Protein 2FLU (pdb70)

Foldseek 3Di:
DKWKWWAWFDDQWIFFWIKTADLVVGDIDTFDTHPAGFFQWAWEDFPQKIKTAWGWTGHPVHIFTFQWIWIAHPVVSDIDTFDGDPAGFGQWEWEDAPRKIKIAWHDGVLRTFQWIWIAHPVVSDIDTFAGEPARFGLWEWEAAPRKIKTAWHQRSDATFQWMWIADVVVSDIDTADGHPARFRQWHWYDFPRKIKTAWHQRPDWIFQWMWIAHPVVSDIGTFDGDPDGFGQWYWEDDPRKIWIAWHDTPPDTFQWIWIAHPVVSDIDGSHGHPDGGGRIYIYMD/DPPDFWDADPPPRDTD

Secondary structure (DSSP, 8-state):
---PPP-B-TTT--B-/---EEEE--EESEEB--EEEEETTTTEEEE-PPPSS-BBS-EEEEETTEEEEE--EEEETTEEEE---EEEEETTTTEEEE-PPPSS--BT-EEEEETTEEEEE--EETTEE---EEEEETTTTEEEE-PPPSS--BS-EEEEETTEEEEE--B-SS-B---EEEEETTTTEEEE-PPPSS--BS-EEEEETTEEEEE--B-SSSB---EEEEETTTTEEEE-PPPSS--BS-EEEEETTEEEEE--B-SS-B--EEEEEETTTTEEEEEEE-SS--BS-EEEE-

Radius of gyration: 17.29 Å; Cα contacts (8 Å, |Δi|>4): 1022; chains: 2; bounding box: 55×44×43 Å

B-factor: mean 18.53, std 6.17, range [11.1, 54.32]

Solvent-accessible surface area: 12702 Å² total; per-residue (Å²): 98,126,41,1,10,1,5,0,0,11,80,198,80,5,18,26,67,0,6,2,8,31,32,92,91,38,71,57,104,137,31,29,67,8,122,87,40,4,0,9,9,14,15,13,34,24,78,38,53,4,10,2,0,0,0,21,38,9,29,121,149,42,52,96,20,17,30,35,2,21,14,2,46,46,178,72,68,112,17,57,98,30,25,85,9,66,44,26,0,8,22,11,5,17,7,45,6,89,31,54,0,9,0,0,0,0,6,85,55,110,91,30,13,46,27,0,0,54,5,44,41,116,53,66,84,33,77,96,21,22,69,4,107,26,113,0,13,9,9,5,13,6,32,4,105,143,50,0,8,0,3,0,0,30,39,34,110,84,70,20,53,22,0,0,22,4,107,37,90,132,75,56,10,144,94,32,62,46,6,90,25,69,2,0,5,15,2,11,14,51,6,117,105,22,1,4,0,0,0,0,22,45,36,74,86,14,22,58,26,0,0,81,8,46,43,159,87,113,65,14,73,99,20,21,78,5,72,80,91,0,0,11,15,4,22,14,39,6,138,29,110,1,12,0,1,0,0,17,20,34,152,73,46,14,51,6,1,0,9,1,28,27,126,84,65,73,31,62,70,64,23,143,6,93,40,15,0,0,10,8,2,12,6,11,38,135,189,203,89,151,97,136,77,46,33,3,8,2,5,97,112

Sequence (301 aa):
GRRLIYTAGGYFRRQSLSYLEAYNPSSDGTWLRLADLQVPRSGLAGCVVGGLLYAVGGRNNSPDGNTDSSALDCYNPMTNQWSPCAPMSVVPRNRIGVGVIDGHIYAVGGSHGCCIHHNSVERYEPERDEWHLVAPMLTRRIIGVGVAVLNRRLLYAVGGFDGTNRLNSAECCYYPERNEWRMMITAMNTIRSGAGVCVVLHNCIYAAGGYDGQDDQLNSVERYDVVETETWTFVAPMKHRRRSALGITVHQQGRIYVLGGYDGHTFLDSSVECYDPDTDTWSEVTRMMTSGRSGVGVVAVTAFFAQLQQLDEETGEFL

Structure (mmCIF, N/CA/C/O backbone):
data_2FLU
#
_entry.id   2FLU
#
_cell.length_a   76.757
_cell.length_b   92.069
_cell.length_c   46.314
_cell.angle_alpha   90.00
_cell.angle_beta   90.00
_cell.angle_gamma   90.00
#
_symmetry.space_group_name_H-M   'P 21 21 2'
#
loop_
_entity.id
_entity.type
_entity.pdbx_description
1 polymer 'Kelch-like ECH-associated protein 1'
2 polymer Nrf2
3 water water
#
loop_
_atom_site.group_PDB
_atom_site.id
_atom_site.type_symbol
_atom_site.label_atom_id
_atom_site.label_alt_id
_atom_site.label_comp_id
_atom_site.label_asym_id
_atom_site.label_entity_id
_atom_site.label_seq_id
_atom_site.pdbx_PDB_ins_code
_atom_site.Cartn_x
_atom_site.Cartn_y
_atom_site.Cartn_z
_atom_site.occupancy
_atom_site.B_iso_or_equiv
_atom_site.auth_seq_id
_atom_site.auth_comp_id
_atom_site.auth_asym_id
_atom_site.auth_atom_id
_atom_site.pdbx_PDB_model_num
ATOM 1 N N . GLY A 1 24 ? 34.879 9.859 20.779 1.00 24.76 325 GLY X N 1
ATOM 2 C CA . GLY A 1 24 ? 34.589 11.247 20.302 1.00 23.21 325 GLY X CA 1
ATOM 3 C C . GLY A 1 24 ? 33.110 11.473 20.040 1.00 22.66 325 GLY X C 1
ATOM 4 O O . GLY A 1 24 ? 32.246 10.903 20.728 1.00 23.30 325 GLY X O 1
ATOM 5 N N A ARG A 1 25 ? 32.814 12.310 19.048 0.50 21.79 326 ARG X N 1
ATOM 6 N N B ARG A 1 25 ? 32.817 12.302 19.042 0.50 21.76 326 ARG X N 1
ATOM 7 C CA A ARG A 1 25 ? 31.427 12.623 18.694 0.50 20.66 326 ARG X CA 1
ATOM 8 C CA B ARG A 1 25 ? 31.434 12.622 18.678 0.50 20.62 326 ARG X CA 1
ATOM 9 C C A ARG A 1 25 ? 30.724 11.424 18.060 0.50 19.76 326 ARG X C 1
ATOM 10 C C B ARG A 1 25 ? 30.724 11.423 18.053 0.50 19.74 326 ARG X C 1
ATOM 11 O O A ARG A 1 25 ? 31.356 10.592 17.405 0.50 19.37 326 ARG X O 1
ATOM 12 O O B ARG A 1 25 ? 31.351 10.587 17.398 0.50 19.35 326 ARG X O 1
ATOM 27 N N . LEU A 1 26 ? 29.414 11.344 18.280 1.00 18.58 327 LEU X N 1
ATOM 28 C CA . LEU A 1 26 ? 28.604 10.237 17.790 1.00 17.27 327 LEU X CA 1
ATOM 29 C C . LEU A 1 26 ? 27.592 10.760 16.783 1.00 16.81 327 LEU X C 1
ATOM 30 O O . LEU A 1 26 ? 27.237 11.947 16.808 1.00 16.59 327 LEU X O 1
ATOM 35 N N . ILE A 1 27 ? 27.148 9.868 15.900 1.00 15.88 328 ILE X N 1
ATOM 36 C CA . ILE A 1 27 ? 26.047 10.141 14.984 1.00 16.19 328 ILE X CA 1
ATOM 37 C C . ILE A 1 27 ? 24.772 9.615 15.629 1.00 15.96 328 ILE X C 1
ATOM 38 O O . ILE A 1 27 ? 24.632 8.415 15.850 1.00 15.89 328 ILE X O 1
ATOM 43 N N . TYR A 1 28 ? 23.852 10.530 15.926 1.00 15.72 329 TYR X N 1
ATOM 44 C CA . TYR A 1 28 ? 22.559 10.188 16.508 1.00 16.07 329 TYR X CA 1
ATOM 45 C C . TYR A 1 28 ? 21.501 10.136 15.439 1.00 15.81 329 TYR X C 1
ATOM 46 O O . TYR A 1 28 ? 21.398 11.062 14.630 1.00 16.93 329 TYR X O 1
ATOM 55 N N . THR A 1 29 ? 20.704 9.074 15.455 1.00 15.48 330 THR X N 1
ATOM 56 C CA . THR A 1 29 ? 19.528 9.011 14.592 1.00 15.53 330 THR X CA 1
ATOM 57 C C . THR A 1 29 ? 18.264 8.787 15.418 1.00 15.04 330 THR X C 1
ATOM 58 O O . THR A 1 29 ? 18.225 7.907 16.288 1.00 15.34 330 THR X O 1
ATOM 62 N N . ALA A 1 30 ? 17.251 9.608 15.143 1.00 14.33 331 ALA X N 1
ATOM 63 C CA . ALA A 1 30 ? 16.026 9.644 15.923 1.00 14.18 331 ALA X CA 1
ATOM 64 C C . ALA A 1 30 ? 14.831 9.402 15.010 1.00 14.37 331 ALA X C 1
ATOM 65 O O . ALA A 1 30 ? 14.764 9.970 13.934 1.00 14.42 331 ALA X O 1
ATOM 67 N N . GLY A 1 31 ? 13.914 8.541 15.437 1.00 13.82 332 GLY X N 1
ATOM 68 C CA . GLY A 1 31 ? 12.658 8.350 14.716 1.00 13.20 332 GLY X CA 1
ATOM 69 C C . GLY A 1 31 ? 12.828 7.632 13.393 1.00 13.46 332 GLY X C 1
ATOM 70 O O . GLY A 1 31 ? 13.757 6.844 13.212 1.00 14.59 332 GLY X O 1
ATOM 71 N N . GLY A 1 32 ? 11.909 7.916 12.476 1.00 12.83 333 GLY X N 1
ATOM 72 C CA . GLY A 1 32 ? 11.901 7.273 11.167 1.00 12.25 333 GLY X CA 1
ATOM 73 C C . GLY A 1 32 ? 10.634 6.455 11.026 1.00 12.84 333 GLY X C 1
ATOM 74 O O . GLY A 1 32 ? 9.755 6.489 11.910 1.00 13.54 333 GLY X O 1
ATOM 75 N N . TYR A 1 33 ? 10.528 5.735 9.913 1.00 12.38 334 TYR X N 1
ATOM 76 C CA . TYR A 1 33 ? 9.338 4.986 9.607 1.00 13.24 334 TYR X CA 1
ATOM 77 C C . TYR A 1 33 ? 9.659 3.626 9.037 1.00 13.28 334 TYR X C 1
ATOM 78 O O . TYR A 1 33 ? 10.480 3.508 8.150 1.00 12.44 334 TYR X O 1
ATOM 87 N N . PHE A 1 34 ? 8.967 2.620 9.563 1.00 14.24 335 PHE X N 1
ATOM 88 C CA . PHE A 1 34 ? 8.891 1.295 8.970 1.00 14.84 335 PHE X CA 1
ATOM 89 C C . PHE A 1 34 ? 7.587 0.716 9.547 1.00 15.41 335 PHE X C 1
ATOM 90 O O . PHE A 1 34 ? 7.490 0.455 10.750 1.00 16.36 335 PHE X O 1
ATOM 98 N N . ARG A 1 35 ? 6.594 0.606 8.672 1.00 16.34 336 ARG X N 1
ATOM 99 C CA A ARG A 1 35 ? 5.226 0.187 8.991 0.50 16.70 336 ARG X CA 1
ATOM 100 C CA B ARG A 1 35 ? 5.237 0.157 9.034 0.50 16.37 336 ARG X CA 1
ATOM 101 C C . ARG A 1 35 ? 4.459 1.212 9.832 1.00 16.23 336 ARG X C 1
ATOM 102 O O . ARG A 1 35 ? 3.240 1.289 9.731 1.00 17.28 336 ARG X O 1
ATOM 117 N N . GLN A 1 36 ? 5.173 2.008 10.631 1.00 15.52 337 GLN X N 1
ATOM 118 C CA . GLN A 1 36 ? 4.579 3.106 11.411 1.00 14.90 337 GLN X CA 1
ATOM 119 C C . GLN A 1 36 ? 5.736 4.027 11.832 1.00 13.63 337 GLN X C 1
ATOM 120 O O . GLN A 1 36 ? 6.894 3.615 11.742 1.00 13.40 337 GLN X O 1
ATOM 126 N N . SER A 1 37 ? 5.435 5.247 12.294 1.00 12.63 338 SER X N 1
ATOM 127 C CA . SER A 1 37 ? 6.484 6.138 12.794 1.00 13.20 338 SER X CA 1
ATOM 128 C C . SER A 1 37 ? 7.107 5.520 14.045 1.00 13.32 338 SER X C 1
ATOM 129 O O . SER A 1 37 ? 6.402 4.894 14.854 1.00 13.31 338 SER X O 1
ATOM 132 N N . LEU A 1 38 ? 8.413 5.730 14.196 1.00 13.83 339 LEU X N 1
ATOM 133 C CA . LEU A 1 38 ? 9.222 5.011 15.179 1.00 14.46 339 LEU X CA 1
ATOM 134 C C . LEU A 1 38 ? 9.651 5.944 16.295 1.00 15.39 339 LEU X C 1
ATOM 135 O O . LEU A 1 38 ? 9.654 7.169 16.134 1.00 15.16 339 LEU X O 1
ATOM 140 N N . SER A 1 39 ? 10.055 5.350 17.413 1.00 16.00 340 SER X N 1
ATOM 141 C CA . SER A 1 39 ? 10.467 6.112 18.591 1.00 17.20 340 SER X CA 1
ATOM 142 C C . SER A 1 39 ? 11.953 5.971 18.892 1.00 17.22 340 SER X C 1
ATOM 143 O O . SER A 1 39 ? 12.443 6.546 19.872 1.00 18.26 340 SER X O 1
ATOM 146 N N . TYR A 1 40 ? 12.674 5.219 18.060 1.00 17.13 341 TYR X N 1
ATOM 147 C CA . TYR A 1 40 ? 14.081 4.894 18.344 1.00 17.50 341 TYR X CA 1
ATOM 148 C C . TYR A 1 40 ? 14.971 6.118 18.412 1.00 17.11 341 TYR X C 1
ATOM 149 O O . TYR A 1 40 ? 14.817 7.048 17.617 1.00 17.21 341 TYR X O 1
ATOM 158 N N . LEU A 1 41 ? 15.909 6.097 19.356 1.00 16.12 342 LEU X N 1
ATOM 159 C CA . LEU A 1 41 ? 17.068 6.974 19.319 1.00 15.78 342 LEU X CA 1
ATOM 160 C C . LEU A 1 41 ? 18.289 6.071 19.459 1.00 15.75 342 LEU X C 1
ATOM 161 O O . LEU A 1 41 ? 18.409 5.323 20.428 1.00 15.23 342 LEU X O 1
ATOM 166 N N . GLU A 1 42 ? 19.152 6.100 18.453 1.00 15.32 343 GLU X N 1
ATOM 167 C CA . GLU A 1 42 ? 20.348 5.252 18.426 1.00 16.67 343 GLU X CA 1
ATOM 168 C C . GLU A 1 42 ? 21.559 6.073 18.041 1.00 16.28 343 GLU X C 1
ATOM 169 O O . GLU A 1 42 ? 21.453 7.039 17.270 1.00 16.65 343 GLU X O 1
ATOM 175 N N . ALA A 1 43 ? 22.715 5.707 18.589 1.00 15.56 344 ALA X N 1
ATOM 176 C CA . ALA A 1 43 ? 23.940 6.454 18.307 1.00 15.67 344 ALA X CA 1
ATOM 177 C C . ALA A 1 43 ? 24.990 5.525 17.722 1.00 15.83 344 ALA X C 1
ATOM 178 O O . ALA A 1 43 ? 25.221 4.432 18.253 1.00 15.97 344 ALA X O 1
ATOM 180 N N . TYR A 1 44 ? 25.618 5.970 16.639 1.00 15.89 345 TYR X N 1
ATOM 181 C CA . TYR A 1 44 ? 26.678 5.218 15.981 1.00 16.40 345 TYR X CA 1
ATOM 182 C C . TYR A 1 44 ? 28.030 5.856 16.259 1.00 17.04 345 TYR X C 1
ATOM 183 O O . TYR A 1 44 ? 28.172 7.072 16.176 1.00 16.27 345 TYR X O 1
ATOM 192 N N . ASN A 1 45 ? 29.018 5.025 16.600 1.00 17.84 346 ASN X N 1
ATOM 193 C CA . ASN A 1 45 ? 30.383 5.501 16.780 1.00 19.34 346 ASN X CA 1
ATOM 194 C C . ASN A 1 45 ? 31.263 5.095 15.597 1.00 20.15 346 ASN X C 1
ATOM 195 O O . ASN A 1 45 ? 31.651 3.933 15.489 1.00 20.02 346 ASN X O 1
ATOM 200 N N . PRO A 1 46 ? 31.559 6.041 14.688 1.00 21.01 347 PRO X N 1
ATOM 201 C CA . PRO A 1 46 ? 32.351 5.687 13.503 1.00 22.34 347 PRO X CA 1
ATOM 202 C C . PRO A 1 46 ? 33.759 5.149 13.806 1.00 23.91 347 PRO X C 1
ATOM 203 O O . PRO A 1 46 ? 34.311 4.399 12.986 1.00 24.48 347 PRO X O 1
ATOM 207 N N . SER A 1 47 ? 34.317 5.526 14.961 1.00 24.52 348 SER X N 1
ATOM 208 C CA A SER A 1 47 ? 35.667 5.102 15.352 0.50 25.30 348 SER X CA 1
ATOM 209 C CA B SER A 1 47 ? 35.669 5.100 15.343 0.50 25.15 348 SER X CA 1
ATOM 210 C C . SER A 1 47 ? 35.761 3.598 15.600 1.00 25.46 348 SER X C 1
ATOM 211 O O . SER A 1 47 ? 36.760 2.967 15.243 1.00 26.36 348 SER X O 1
ATOM 216 N N . ASP A 1 48 ? 34.728 3.025 16.215 1.00 25.39 349 ASP X N 1
ATOM 217 C CA . ASP A 1 48 ? 34.738 1.591 16.532 1.00 25.50 349 ASP X CA 1
ATOM 218 C C . ASP A 1 48 ? 33.600 0.767 15.904 1.00 25.02 349 ASP X C 1
ATOM 219 O O . ASP A 1 48 ? 33.483 -0.440 16.142 1.00 24.87 349 ASP X O 1
ATOM 224 N N . GLY A 1 49 ? 32.756 1.426 15.114 1.00 24.38 350 GLY X N 1
ATOM 225 C CA . GLY A 1 49 ? 31.692 0.743 14.383 1.00 23.90 350 GLY X CA 1
ATOM 226 C C . GLY A 1 49 ? 30.523 0.238 15.213 1.00 23.52 350 GLY X C 1
ATOM 227 O O . GLY A 1 49 ? 29.746 -0.593 14.739 1.00 24.08 350 GLY X O 1
ATOM 228 N N . THR A 1 50 ? 30.375 0.747 16.436 1.00 22.72 351 THR X N 1
ATOM 229 C CA . THR A 1 50 ? 29.325 0.268 17.349 1.00 22.21 351 THR X CA 1
ATOM 230 C C . THR A 1 50 ? 28.076 1.150 17.388 1.00 21.33 351 THR X C 1
ATOM 231 O O . THR A 1 50 ? 28.157 2.370 17.217 1.00 20.65 351 THR X O 1
ATOM 235 N N . TRP A 1 51 ? 26.936 0.511 17.646 1.00 20.27 352 TRP X N 1
ATOM 236 C CA . TRP A 1 51 ? 25.654 1.184 17.870 1.00 19.91 352 TRP X CA 1
ATOM 237 C C . TRP A 1 51 ? 25.236 1.081 19.336 1.00 20.27 352 TRP X C 1
ATOM 238 O O . TRP A 1 51 ? 25.462 0.055 19.984 1.00 20.48 352 TRP X O 1
ATOM 249 N N . LEU A 1 52 ? 24.617 2.140 19.843 1.00 20.20 353 LEU X N 1
ATOM 250 C CA . LEU A 1 52 ? 24.088 2.166 21.197 1.00 20.73 353 LEU X CA 1
ATOM 251 C C . LEU A 1 52 ? 22.628 2.588 21.110 1.00 20.23 353 LEU X C 1
ATOM 252 O O . LEU A 1 52 ? 22.308 3.577 20.440 1.00 20.28 353 LEU X O 1
ATOM 257 N N . ARG A 1 53 ? 21.736 1.854 21.770 1.00 19.33 354 ARG X N 1
ATOM 258 C CA . ARG A 1 53 ? 20.353 2.299 21.858 1.00 19.41 354 ARG X CA 1
ATOM 259 C C . ARG A 1 53 ? 20.179 3.195 23.071 1.00 19.15 354 ARG X C 1
ATOM 260 O O . ARG A 1 53 ? 20.599 2.847 24.184 1.00 19.20 354 ARG X O 1
ATOM 268 N N . LEU A 1 54 ? 19.572 4.355 22.834 1.00 17.83 355 LEU X N 1
ATOM 269 C CA . LEU A 1 54 ? 19.363 5.366 23.867 1.00 17.43 355 LEU X CA 1
ATOM 270 C C . LEU A 1 54 ? 17.880 5.568 24.184 1.00 16.76 355 LEU X C 1
ATOM 271 O O . LEU A 1 54 ? 17.030 4.816 23.698 1.00 17.32 355 LEU X O 1
ATOM 276 N N . ALA A 1 55 ? 17.567 6.565 25.016 1.00 16.26 356 ALA X N 1
ATOM 277 C CA . ALA A 1 55 ? 16.181 6.828 25.409 1.00 15.97 356 ALA X CA 1
ATOM 278 C C . ALA A 1 55 ? 15.257 7.053 24.213 1.00 16.23 356 ALA X C 1
ATOM 279 O O . ALA A 1 55 ? 15.556 7.869 23.342 1.00 16.06 356 ALA X O 1
ATOM 281 N N . ASP A 1 56 ? 14.129 6.345 24.191 1.00 16.92 357 ASP X N 1
ATOM 282 C CA . ASP A 1 56 ? 13.095 6.571 23.165 1.00 17.43 357 ASP X CA 1
ATOM 283 C C . ASP A 1 56 ? 12.583 8.012 23.151 1.00 17.30 357 ASP X C 1
ATOM 284 O O . ASP A 1 56 ? 12.450 8.663 24.208 1.00 17.02 357 ASP X O 1
ATOM 289 N N . LEU A 1 57 ? 12.268 8.495 21.948 1.00 17.22 358 LEU X N 1
ATOM 290 C CA . LEU A 1 57 ? 11.429 9.673 21.803 1.00 17.84 358 LEU X CA 1
ATOM 291 C C . LEU A 1 57 ? 10.140 9.498 22.621 1.00 18.04 358 LEU X C 1
ATOM 292 O O . LEU A 1 57 ? 9.603 8.391 22.737 1.00 18.26 358 LEU X O 1
ATOM 297 N N . GLN A 1 58 ? 9.640 10.593 23.176 1.00 18.87 359 GLN X N 1
ATOM 298 C CA . GLN A 1 58 ? 8.397 10.524 23.955 1.00 19.93 359 GLN X CA 1
ATOM 299 C C . GLN A 1 58 ? 7.152 10.311 23.089 1.00 19.15 359 GLN X C 1
ATOM 300 O O . GLN A 1 58 ? 6.156 9.753 23.555 1.00 19.75 359 GLN X O 1
ATOM 306 N N . VAL A 1 59 ? 7.222 10.747 21.832 1.00 18.33 360 VAL X N 1
ATOM 307 C CA . VAL A 1 59 ? 6.155 10.523 20.851 1.00 17.31 360 VAL X CA 1
ATOM 308 C C . VAL A 1 59 ? 6.830 10.033 19.559 1.00 16.59 360 VAL X C 1
ATOM 309 O O . VAL A 1 59 ? 7.847 10.593 19.161 1.00 16.13 360 VAL X O 1
ATOM 313 N N . PRO A 1 60 ? 6.277 8.984 18.912 1.00 15.67 361 PRO X N 1
ATOM 314 C CA . PRO A 1 60 ? 6.927 8.502 17.671 1.00 15.00 361 PRO X CA 1
ATOM 315 C C . PRO A 1 60 ? 6.943 9.592 16.601 1.00 15.08 361 PRO X C 1
ATOM 316 O O . PRO A 1 60 ? 6.046 10.436 16.573 1.00 15.30 361 PRO X O 1
ATOM 320 N N . ARG A 1 61 ? 7.972 9.592 15.754 1.00 14.44 362 ARG X N 1
ATOM 321 C CA . ARG A 1 61 ? 8.147 10.662 14.777 1.00 15.54 362 ARG X CA 1
ATOM 322 C C . ARG A 1 61 ? 8.811 10.126 13.529 1.00 14.26 362 ARG X C 1
ATOM 323 O O . ARG A 1 61 ? 9.815 9.444 13.632 1.00 14.52 362 ARG X O 1
ATOM 331 N N . SER A 1 62 ? 8.278 10.476 12.368 1.00 13.69 363 SER X N 1
ATOM 332 C CA . SER A 1 62 ? 8.990 10.281 11.092 1.00 13.23 363 SER X CA 1
ATOM 333 C C . SER A 1 62 ? 8.884 11.575 10.316 1.00 12.88 363 SER X C 1
ATOM 334 O O . SER A 1 62 ? 8.004 12.379 10.581 1.00 13.31 363 SER X O 1
ATOM 337 N N . GLY A 1 63 ? 9.786 11.795 9.365 1.00 12.64 364 GLY X N 1
ATOM 338 C CA . GLY A 1 63 ? 9.739 13.036 8.595 1.00 12.87 364 GLY X CA 1
ATOM 339 C C . GLY A 1 63 ? 10.181 14.248 9.384 1.00 12.99 364 GLY X C 1
ATOM 340 O O . GLY A 1 63 ? 9.888 15.395 9.010 1.00 13.18 364 GLY X O 1
ATOM 341 N N . LEU A 1 64 ? 10.861 13.986 10.499 1.00 12.73 365 LEU X N 1
ATOM 342 C CA . LEU A 1 64 ? 11.439 15.036 11.346 1.00 13.08 365 LEU X CA 1
ATOM 343 C C . LEU A 1 64 ? 12.830 15.417 10.852 1.00 13.60 365 LEU X C 1
ATOM 344 O O . LEU A 1 64 ? 13.369 14.825 9.917 1.00 13.78 365 LEU X O 1
ATOM 349 N N . ALA A 1 65 ? 13.391 16.441 11.479 1.00 13.76 366 ALA X N 1
ATOM 350 C CA . ALA A 1 65 ? 14.794 16.757 11.263 1.00 14.07 366 ALA X CA 1
ATOM 351 C C . ALA A 1 65 ? 15.499 16.839 12.599 1.00 14.36 366 ALA X C 1
ATOM 352 O O . ALA A 1 65 ? 14.888 17.186 13.621 1.00 14.78 366 ALA X O 1
ATOM 354 N N . GLY A 1 66 ? 16.789 16.505 12.578 1.00 14.26 367 GLY X N 1
ATOM 355 C CA . GLY A 1 66 ? 17.645 16.663 13.756 1.00 14.28 367 GLY X CA 1
ATOM 356 C C . GLY A 1 66 ? 18.674 17.762 13.551 1.00 14.75 367 GLY X C 1
ATOM 357 O O . GLY A 1 66 ? 19.083 18.043 12.424 1.00 15.50 367 GLY X O 1
ATOM 358 N N . CYS A 1 67 ? 19.086 18.383 14.652 1.00 15.09 368 CYS X N 1
ATOM 359 C CA . CYS A 1 67 ? 20.199 19.322 14.638 1.00 15.34 368 CYS X CA 1
ATOM 360 C C . CYS A 1 67 ? 20.767 19.410 16.047 1.00 15.42 368 CYS X C 1
ATOM 361 O O . CYS A 1 67 ? 20.208 18.835 16.991 1.00 15.26 368 CYS X O 1
ATOM 364 N N . VAL A 1 68 ? 21.885 20.110 16.164 1.00 16.02 369 VAL X N 1
ATOM 365 C CA . VAL A 1 68 ? 22.562 20.262 17.447 1.00 16.22 369 VAL X CA 1
ATOM 366 C C . VAL A 1 68 ? 22.853 21.729 17.686 1.00 16.44 369 VAL X C 1
ATOM 367 O O . VAL A 1 68 ? 23.254 22.449 16.777 1.00 16.64 369 VAL X O 1
ATOM 371 N N . VAL A 1 69 ? 22.615 22.168 18.917 1.00 16.12 370 VAL X N 1
ATOM 372 C CA . VAL A 1 69 ? 23.027 23.510 19.362 1.00 16.87 370 VAL X CA 1
ATOM 373 C C . VAL A 1 69 ? 23.574 23.344 20.769 1.00 17.05 370 VAL X C 1
ATOM 374 O O . VAL A 1 69 ? 22.905 22.755 21.614 1.00 16.34 370 VAL X O 1
ATOM 378 N N . GLY A 1 70 ? 24.785 23.847 21.013 1.00 17.82 371 GLY X N 1
ATOM 379 C CA . GLY A 1 70 ? 25.393 23.797 22.353 1.00 18.39 371 GLY X CA 1
ATOM 380 C C . GLY A 1 70 ? 25.436 22.409 22.965 1.00 18.69 371 GLY X C 1
ATOM 381 O O . GLY A 1 70 ? 25.175 22.239 24.166 1.00 19.31 371 GLY X O 1
ATOM 382 N N . GLY A 1 71 ? 25.760 21.412 22.144 1.00 18.20 372 GLY X N 1
ATOM 383 C CA . GLY A 1 71 ? 25.905 20.039 22.632 1.00 17.74 372 GLY X CA 1
ATOM 384 C C . GLY A 1 71 ? 24.599 19.294 22.888 1.00 17.64 372 GLY X C 1
ATOM 385 O O . GLY A 1 71 ? 24.618 18.147 23.364 1.00 18.39 372 GLY X O 1
ATOM 386 N N . LEU A 1 72 ? 23.469 19.930 22.577 1.00 16.45 373 LEU X N 1
ATOM 387 C CA . LEU A 1 72 ? 22.158 19.300 22.759 1.00 16.27 373 LEU X CA 1
ATOM 388 C C . LEU A 1 72 ? 21.544 18.945 21.405 1.00 15.61 373 LEU X C 1
ATOM 389 O O . LEU A 1 72 ? 21.639 19.725 20.460 1.00 15.84 373 LEU X O 1
ATOM 394 N N . LEU A 1 73 ? 20.918 17.776 21.333 1.00 15.07 374 LEU X N 1
ATOM 395 C CA . LEU A 1 73 ? 20.283 17.298 20.101 1.00 15.21 374 LEU X CA 1
ATOM 396 C C . LEU A 1 73 ? 18.833 17.721 20.103 1.00 15.53 374 LEU X C 1
ATOM 397 O O . LEU A 1 73 ? 18.146 17.548 21.113 1.00 16.79 374 LEU X O 1
ATOM 402 N N . TYR A 1 74 ? 18.372 18.303 18.992 1.00 14.50 375 TYR X N 1
ATOM 403 C CA . TYR A 1 74 ? 16.971 18.673 18.864 1.00 14.57 375 TYR X CA 1
ATOM 404 C C . TYR A 1 74 ? 16.289 17.839 17.790 1.00 14.47 375 TYR X C 1
ATOM 405 O O . TYR A 1 74 ? 16.856 17.621 16.712 1.00 15.01 375 TYR X O 1
ATOM 414 N N . ALA A 1 75 ? 15.081 17.391 18.102 1.00 13.62 376 ALA X N 1
ATOM 415 C CA . ALA A 1 75 ? 14.203 16.715 17.148 1.00 13.80 376 ALA X CA 1
ATOM 416 C C . ALA A 1 75 ? 13.056 17.672 16.830 1.00 13.68 376 ALA X C 1
ATOM 417 O O . ALA A 1 75 ? 12.339 18.119 17.729 1.00 13.97 376 ALA X O 1
ATOM 419 N N . VAL A 1 76 ? 12.882 17.982 15.539 1.00 13.47 377 VAL X N 1
ATOM 420 C CA . VAL A 1 76 ? 11.988 19.058 15.117 1.00 13.92 377 VAL X CA 1
ATOM 421 C C . VAL A 1 76 ? 10.944 18.566 14.102 1.00 13.79 377 VAL X C 1
ATOM 422 O O . VAL A 1 76 ? 11.299 17.962 13.090 1.00 13.47 377 VAL X O 1
ATOM 426 N N . GLY A 1 77 ? 9.662 18.815 14.385 1.00 13.30 378 GLY X N 1
ATOM 427 C CA . GLY A 1 77 ? 8.585 18.522 13.432 1.00 12.96 378 GLY X CA 1
ATOM 428 C C . GLY A 1 77 ? 8.421 17.030 13.172 1.00 13.34 378 GLY X C 1
ATOM 429 O O . GLY A 1 77 ? 8.678 16.203 14.064 1.00 13.40 378 GLY X O 1
ATOM 430 N N . GLY A 1 78 ? 7.993 16.698 11.957 1.00 13.16 379 GLY X N 1
ATOM 431 C CA . GLY A 1 78 ? 7.697 15.325 11.575 1.00 13.19 379 GLY X CA 1
ATOM 432 C C . GLY A 1 78 ? 6.227 15.024 11.756 1.00 13.59 379 GLY X C 1
ATOM 433 O O . GLY A 1 78 ? 5.372 15.921 11.732 1.00 14.01 379 GLY X O 1
ATOM 434 N N . ARG A 1 79 ? 5.918 13.743 11.917 1.00 13.45 380 ARG X N 1
ATOM 435 C CA . ARG A 1 79 ? 4.543 13.317 12.122 1.00 14.14 380 ARG X CA 1
ATOM 436 C C . ARG A 1 79 ? 4.547 11.962 12.781 1.00 14.50 380 ARG X C 1
ATOM 437 O O . ARG A 1 79 ? 5.539 11.227 12.720 1.00 15.12 380 ARG X O 1
ATOM 445 N N . ASN A 1 80 ? 3.436 11.654 13.436 1.00 14.25 381 ASN X N 1
ATOM 446 C CA . ASN A 1 80 ? 3.232 10.334 14.000 1.00 14.68 381 ASN X CA 1
ATOM 447 C C . ASN A 1 80 ? 2.167 9.633 13.184 1.00 14.89 381 ASN X C 1
ATOM 448 O O . ASN A 1 80 ? 0.958 9.818 13.411 1.00 15.71 381 ASN X O 1
ATOM 453 N N . ASN A 1 81 ? 2.646 8.837 12.225 1.00 15.06 382 ASN X N 1
ATOM 454 C CA . ASN A 1 81 ? 1.808 8.087 11.311 1.00 15.64 382 ASN X CA 1
ATOM 455 C C . ASN A 1 81 ? 1.713 6.641 11.786 1.00 15.95 382 ASN X C 1
ATOM 456 O O . ASN A 1 81 ? 2.686 5.880 11.717 1.00 16.02 382 ASN X O 1
ATOM 461 N N . SER A 1 82 ? 0.538 6.276 12.291 1.00 17.08 383 SER X N 1
ATOM 462 C CA . SER A 1 82 ? 0.335 4.935 12.829 1.00 19.07 383 SER X CA 1
ATOM 463 C C . SER A 1 82 ? -1.030 4.428 12.401 1.00 19.58 383 SER X C 1
ATOM 464 O O . SER A 1 82 ? -1.840 5.193 11.896 1.00 18.69 383 SER X O 1
ATOM 467 N N . PRO A 1 83 ? -1.296 3.135 12.618 1.00 20.96 384 PRO X N 1
ATOM 468 C CA . PRO A 1 83 ? -2.593 2.573 12.245 1.00 21.87 384 PRO X CA 1
ATOM 469 C C . PRO A 1 83 ? -3.769 3.214 12.977 1.00 22.56 384 PRO X C 1
ATOM 470 O O . PRO A 1 83 ? -4.912 3.061 12.538 1.00 23.24 384 PRO X O 1
ATOM 474 N N . ASP A 1 84 ? -3.492 3.923 14.072 1.00 22.87 385 ASP X N 1
ATOM 475 C CA . ASP A 1 84 ? -4.527 4.658 14.800 1.00 24.23 385 ASP X CA 1
ATOM 476 C C . ASP A 1 84 ? -4.809 6.040 14.218 1.00 23.72 385 ASP X C 1
ATOM 477 O O . ASP A 1 84 ? -5.700 6.758 14.689 1.00 24.32 385 ASP X O 1
ATOM 482 N N . GLY A 1 85 ? -4.057 6.397 13.182 1.00 23.02 386 GLY X N 1
ATOM 483 C CA . GLY A 1 85 ? -4.240 7.667 12.496 1.00 22.24 386 GLY X CA 1
ATOM 484 C C . GLY A 1 85 ? -2.946 8.445 12.419 1.00 21.60 386 GLY X C 1
ATOM 485 O O . GLY A 1 85 ? -1.934 8.068 13.013 1.00 21.17 386 GLY X O 1
ATOM 486 N N . ASN A 1 86 ? -2.985 9.541 11.680 1.00 20.84 387 ASN X N 1
ATOM 487 C CA . ASN A 1 86 ? -1.817 10.373 11.564 1.00 20.47 387 ASN X CA 1
ATOM 488 C C . ASN A 1 86 ? -2.011 11.726 12.227 1.00 20.09 387 ASN X C 1
ATOM 489 O O . ASN A 1 86 ? -3.099 12.310 12.183 1.00 20.16 387 ASN X O 1
ATOM 494 N N . THR A 1 87 ? -0.948 12.216 12.848 1.00 18.77 388 THR X N 1
ATOM 495 C CA . THR A 1 87 ? -0.939 13.554 13.433 1.00 18.92 388 THR X CA 1
ATOM 496 C C . THR A 1 87 ? 0.396 14.216 13.104 1.00 17.64 388 THR X C 1
ATOM 497 O O . THR A 1 87 ? 1.452 13.770 13.570 1.00 16.74 388 THR X O 1
ATOM 501 N N . ASP A 1 88 ? 0.365 15.286 12.310 1.00 16.95 389 ASP X N 1
ATOM 502 C CA . ASP A 1 88 ? 1.593 16.052 12.036 1.00 16.29 389 ASP X CA 1
ATOM 503 C C . ASP A 1 88 ? 2.050 16.756 13.310 1.00 15.29 389 ASP X C 1
ATOM 504 O O . ASP A 1 88 ? 1.219 17.115 14.162 1.00 15.65 389 ASP X O 1
ATOM 509 N N . SER A 1 89 ? 3.359 16.968 13.415 1.00 14.00 390 SER X N 1
ATOM 510 C CA . SER A 1 89 ? 3.962 17.452 14.651 1.00 14.06 390 SER X CA 1
ATOM 511 C C . SER A 1 89 ? 4.494 18.867 14.525 1.00 13.74 390 SER X C 1
ATOM 512 O O . SER A 1 89 ? 5.214 19.166 13.591 1.00 13.41 390 SER X O 1
ATOM 515 N N . SER A 1 90 ? 4.132 19.721 15.478 1.00 13.55 391 SER X N 1
ATOM 516 C CA . SER A 1 90 ? 4.785 21.017 15.627 1.00 13.73 391 SER X CA 1
ATOM 517 C C . SER A 1 90 ? 5.801 20.986 16.773 1.00 13.98 391 SER X C 1
ATOM 518 O O . SER A 1 90 ? 6.291 22.027 17.207 1.00 14.62 391 SER X O 1
ATOM 521 N N . ALA A 1 91 ? 6.112 19.789 17.261 1.00 13.91 392 ALA X N 1
ATOM 522 C CA . ALA A 1 91 ? 6.931 19.632 18.467 1.00 13.94 392 ALA X CA 1
ATOM 523 C C . ALA A 1 91 ? 8.400 19.929 18.249 1.00 14.15 392 ALA X C 1
ATOM 524 O O . ALA A 1 91 ? 8.962 19.692 17.165 1.00 14.56 392 ALA X O 1
ATOM 526 N N . LEU A 1 92 ? 9.022 20.460 19.300 1.00 14.28 393 LEU X N 1
ATOM 527 C CA . LEU A 1 92 ? 10.462 20.565 19.393 1.00 14.42 393 LEU X CA 1
ATOM 528 C C . LEU A 1 92 ? 10.860 19.879 20.686 1.00 14.50 393 LEU X C 1
ATOM 529 O O . LEU A 1 92 ? 10.368 20.239 21.762 1.00 14.80 393 LEU X O 1
ATOM 534 N N . ASP A 1 93 ? 11.722 18.878 20.569 1.00 14.20 394 ASP X N 1
ATOM 535 C CA . ASP A 1 93 ? 12.194 18.144 21.741 1.00 15.14 394 ASP X CA 1
ATOM 536 C C . ASP A 1 93 ? 13.713 18.129 21.803 1.00 15.86 394 ASP X C 1
ATOM 537 O O . ASP A 1 93 ? 14.388 18.112 20.773 1.00 15.86 394 ASP X O 1
ATOM 542 N N . CYS A 1 94 ? 14.245 18.158 23.022 1.00 16.02 395 CYS X N 1
ATOM 543 C CA . CYS A 1 94 ? 15.677 18.318 23.205 1.00 16.42 395 CYS X CA 1
ATOM 544 C C . CYS A 1 94 ? 16.232 17.127 23.966 1.00 16.03 395 CYS X C 1
ATOM 545 O O . CYS A 1 94 ? 15.684 16.755 25.011 1.00 16.09 395 CYS X O 1
ATOM 548 N N . TYR A 1 95 ? 17.286 16.513 23.428 1.00 14.92 396 TYR X N 1
ATOM 549 C CA . TYR A 1 95 ? 17.943 15.388 24.083 1.00 14.57 396 TYR X CA 1
ATOM 550 C C . TYR A 1 95 ? 19.329 15.798 24.576 1.00 14.43 396 TYR X C 1
ATOM 551 O O . TYR A 1 95 ? 20.137 16.347 23.816 1.00 14.23 396 TYR X O 1
ATOM 560 N N . ASN A 1 96 ? 19.617 15.506 25.845 1.00 14.73 397 ASN X N 1
ATOM 561 C CA . ASN A 1 96 ? 20.937 15.783 26.379 1.00 14.76 397 ASN X CA 1
ATOM 562 C C . ASN A 1 96 ? 21.704 14.479 26.544 1.00 15.21 397 ASN X C 1
ATOM 563 O O . ASN A 1 96 ? 21.325 13.644 27.373 1.00 14.54 397 ASN X O 1
ATOM 568 N N . PRO A 1 97 ? 22.757 14.271 25.721 1.00 15.18 398 PRO X N 1
ATOM 569 C CA . PRO A 1 97 ? 23.504 13.023 25.818 1.00 15.91 398 PRO X CA 1
ATOM 570 C C . PRO A 1 97 ? 24.059 12.776 27.225 1.00 16.40 398 PRO X C 1
ATOM 571 O O . PRO A 1 97 ? 24.280 11.626 27.596 1.00 17.61 398 PRO X O 1
ATOM 575 N N . MET A 1 98 ? 24.287 13.852 27.978 1.00 16.37 399 MET X N 1
ATOM 576 C CA . MET A 1 98 ? 24.830 13.737 29.345 1.00 16.96 399 MET X CA 1
ATOM 577 C C . MET A 1 98 ? 23.838 13.200 30.377 1.00 16.62 399 MET X C 1
ATOM 578 O O . MET A 1 98 ? 24.253 12.711 31.434 1.00 16.46 399 MET X O 1
ATOM 583 N N . THR A 1 99 ? 22.544 13.318 30.081 1.00 15.77 400 THR X N 1
ATOM 584 C CA . THR A 1 99 ? 21.484 12.833 30.981 1.00 15.59 400 THR X CA 1
ATOM 585 C C . THR A 1 99 ? 20.691 11.664 30.386 1.00 15.15 400 THR X C 1
ATOM 586 O O . THR A 1 99 ? 19.957 10.976 31.105 1.00 14.79 400 THR X O 1
ATOM 590 N N . ASN A 1 100 ? 20.818 11.456 29.073 1.00 14.85 401 ASN X N 1
ATOM 591 C CA . ASN A 1 100 ? 20.024 10.459 28.355 1.00 15.53 401 ASN X CA 1
ATOM 592 C C . ASN A 1 100 ? 18.526 10.681 28.587 1.00 15.50 401 ASN X C 1
ATOM 593 O O . ASN A 1 100 ? 17.752 9.733 28.767 1.00 16.62 401 ASN X O 1
ATOM 598 N N . GLN A 1 101 ? 18.128 11.950 28.581 1.00 16.07 402 GLN X N 1
ATOM 599 C CA . GLN A 1 101 ? 16.732 12.317 28.751 1.00 17.36 402 GLN X CA 1
ATOM 600 C C . GLN A 1 101 ? 16.300 13.270 27.648 1.00 16.54 402 GLN X C 1
ATOM 601 O O . GLN A 1 101 ? 17.063 14.156 27.244 1.00 15.49 402 GLN X O 1
ATOM 607 N N . TRP A 1 102 ? 15.059 13.093 27.198 1.00 16.90 403 TRP X N 1
ATOM 608 C CA . TRP A 1 102 ? 14.379 14.060 26.337 1.00 17.18 403 TRP X CA 1
ATOM 609 C C . TRP A 1 102 ? 13.598 15.075 27.157 1.00 17.83 403 TRP X C 1
ATOM 610 O O . TRP A 1 102 ? 12.992 14.737 28.178 1.00 18.58 403 TRP X O 1
ATOM 621 N N . SER A 1 103 ? 13.596 16.316 26.692 1.00 18.10 404 SER X N 1
ATOM 622 C CA . SER A 1 103 ? 12.823 17.369 27.335 1.00 18.83 404 SER X CA 1
ATOM 623 C C . SER A 1 103 ? 12.026 18.106 26.273 1.00 19.00 404 SER X C 1
ATOM 624 O O . SER A 1 103 ? 12.598 18.504 25.249 1.00 18.77 404 SER X O 1
ATOM 627 N N . PRO A 1 104 ? 10.711 18.281 26.496 1.00 19.08 405 PRO X N 1
ATOM 628 C CA . PRO A 1 104 ? 9.932 19.090 25.554 1.00 19.38 405 PRO X CA 1
ATOM 629 C C . PRO A 1 104 ? 10.367 20.546 25.581 1.00 19.25 405 PRO X C 1
ATOM 630 O O . PRO A 1 104 ? 10.761 21.072 26.638 1.00 19.86 405 PRO X O 1
ATOM 634 N N . CYS A 1 105 ? 10.301 21.189 24.422 1.00 18.65 406 CYS X N 1
ATOM 635 C CA . CYS A 1 105 ? 10.532 22.627 24.305 1.00 19.02 406 CYS X CA 1
ATOM 636 C C . CYS A 1 105 ? 9.263 23.254 23.749 1.00 18.39 406 CYS X C 1
ATOM 637 O O . CYS A 1 105 ? 8.274 22.536 23.516 1.00 18.76 406 CYS X O 1
ATOM 640 N N . ALA A 1 106 ? 9.291 24.570 23.515 1.00 17.72 407 ALA X N 1
ATOM 641 C CA . ALA A 1 106 ? 8.156 25.298 22.933 1.00 17.26 407 ALA X CA 1
ATOM 642 C C . ALA A 1 106 ? 7.874 24.784 21.518 1.00 16.87 407 ALA X C 1
ATOM 643 O O . ALA A 1 106 ? 8.823 24.565 20.758 1.00 16.58 407 ALA X O 1
ATOM 645 N N . PRO A 1 107 ? 6.586 24.565 21.170 1.00 16.69 408 PRO X N 1
ATOM 646 C CA . PRO A 1 107 ? 6.247 24.099 19.821 1.00 16.59 408 PRO X CA 1
ATOM 647 C C . PRO A 1 107 ? 6.297 25.205 18.781 1.00 16.26 408 PRO X C 1
ATOM 648 O O . PRO A 1 107 ? 6.213 26.404 19.110 1.00 16.11 408 PRO X O 1
ATOM 652 N N . MET A 1 108 ? 6.454 24.798 17.524 1.00 15.47 409 MET X N 1
ATOM 653 C CA . MET A 1 108 ? 6.412 25.734 16.408 1.00 15.39 409 MET X CA 1
ATOM 654 C C . MET A 1 108 ? 5.010 26.292 16.192 1.00 15.09 409 MET X C 1
ATOM 655 O O . MET A 1 108 ? 4.031 25.783 16.746 1.00 15.35 409 MET X O 1
ATOM 660 N N . SER A 1 109 ? 4.912 27.325 15.356 1.00 15.40 410 SER X N 1
ATOM 661 C CA . SER A 1 109 ? 3.619 27.932 15.034 1.00 15.78 410 SER X CA 1
ATOM 662 C C . SER A 1 109 ? 2.652 26.985 14.312 1.00 15.66 410 SER X C 1
ATOM 663 O O . SER A 1 109 ? 1.432 27.153 14.399 1.00 16.50 410 SER X O 1
ATOM 666 N N . VAL A 1 110 ? 3.222 26.019 13.588 1.00 15.12 411 VAL X N 1
ATOM 667 C CA A VAL A 1 110 ? 2.459 25.103 12.731 0.50 14.47 411 VAL X CA 1
ATOM 668 C CA B VAL A 1 110 ? 2.469 25.123 12.720 0.50 14.86 411 VAL X CA 1
ATOM 669 C C . VAL A 1 110 ? 3.149 23.746 12.711 1.00 14.34 411 VAL X C 1
ATOM 670 O O . VAL A 1 110 ? 4.362 23.673 12.900 1.00 14.56 411 VAL X O 1
ATOM 677 N N . PRO A 1 111 ? 2.371 22.657 12.508 1.00 13.80 412 PRO X N 1
ATOM 678 C CA . PRO A 1 111 ? 3.041 21.364 12.294 1.00 13.68 412 PRO X CA 1
ATOM 679 C C . PRO A 1 111 ? 3.833 21.361 10.993 1.00 13.52 412 PRO X C 1
ATOM 680 O O . PRO A 1 111 ? 3.417 22.004 10.010 1.00 13.93 412 PRO X O 1
ATOM 684 N N . ARG A 1 112 ? 4.974 20.661 10.990 1.00 13.26 413 ARG X N 1
ATOM 685 C CA . ARG A 1 112 ? 5.831 20.606 9.809 1.00 13.25 413 ARG X CA 1
ATOM 686 C C . ARG A 1 112 ? 6.354 19.201 9.579 1.00 12.81 413 ARG X C 1
ATOM 687 O O . ARG A 1 112 ? 7.414 18.845 10.090 1.00 13.31 413 ARG X O 1
ATOM 695 N N . ASN A 1 113 ? 5.602 18.414 8.817 1.00 12.48 414 ASN X N 1
ATOM 696 C CA . ASN A 1 113 ? 6.070 17.096 8.388 1.00 12.42 414 ASN X CA 1
ATOM 697 C C . ASN A 1 113 ? 7.038 17.283 7.223 1.00 12.51 414 ASN X C 1
ATOM 698 O O . ASN A 1 113 ? 6.790 18.117 6.354 1.00 12.60 414 ASN X O 1
ATOM 703 N N . ARG A 1 114 ? 8.103 16.480 7.162 1.00 12.41 415 ARG X N 1
ATOM 704 C CA . ARG A 1 114 ? 9.091 16.584 6.067 1.00 11.96 415 ARG X CA 1
ATOM 705 C C . ARG A 1 114 ? 9.709 17.996 6.025 1.00 13.03 415 ARG X C 1
ATOM 706 O O . ARG A 1 114 ? 9.931 18.616 4.975 1.00 12.40 415 ARG X O 1
ATOM 714 N N . ILE A 1 115 ? 10.005 18.460 7.230 1.00 13.21 416 ILE X N 1
ATOM 715 C CA . ILE A 1 115 ? 10.676 19.702 7.535 1.00 13.28 416 ILE X CA 1
ATOM 716 C C . ILE A 1 115 ? 12.174 19.647 7.184 1.00 13.41 416 ILE X C 1
ATOM 717 O O . ILE A 1 115 ? 12.766 18.545 7.122 1.00 13.19 416 ILE X O 1
ATOM 722 N N . GLY A 1 116 ? 12.774 20.826 6.960 1.00 13.01 417 GLY X N 1
ATOM 723 C CA . GLY A 1 116 ? 14.238 20.949 6.904 1.00 12.94 417 GLY X CA 1
ATOM 724 C C . GLY A 1 116 ? 14.671 21.944 7.968 1.00 12.83 417 GLY X C 1
ATOM 725 O O . GLY A 1 116 ? 13.940 22.882 8.281 1.00 12.51 417 GLY X O 1
ATOM 726 N N . VAL A 1 117 ? 15.827 21.709 8.576 1.00 12.55 418 VAL X N 1
ATOM 727 C CA . VAL A 1 117 ? 16.336 22.672 9.551 1.00 13.85 418 VAL X CA 1
ATOM 728 C C . VAL A 1 117 ? 17.792 23.079 9.307 1.00 13.64 418 VAL X C 1
ATOM 729 O O . VAL A 1 117 ? 18.555 22.357 8.675 1.00 14.15 418 VAL X O 1
ATOM 733 N N . GLY A 1 118 ? 18.149 24.258 9.820 1.00 13.46 419 GLY X N 1
ATOM 734 C CA . GLY A 1 118 ? 19.531 24.740 9.799 1.00 14.19 419 GLY X CA 1
ATOM 735 C C . GLY A 1 118 ? 19.775 25.567 11.051 1.00 14.04 419 GLY X C 1
ATOM 736 O O . GLY A 1 118 ? 18.825 26.097 11.650 1.00 15.54 419 GLY X O 1
ATOM 737 N N . VAL A 1 119 ? 21.033 25.657 11.470 1.00 14.04 420 VAL X N 1
ATOM 738 C CA . VAL A 1 119 ? 21.413 26.444 12.643 1.00 14.74 420 VAL X CA 1
ATOM 739 C C . VAL A 1 119 ? 22.301 27.630 12.229 1.00 15.09 420 VAL X 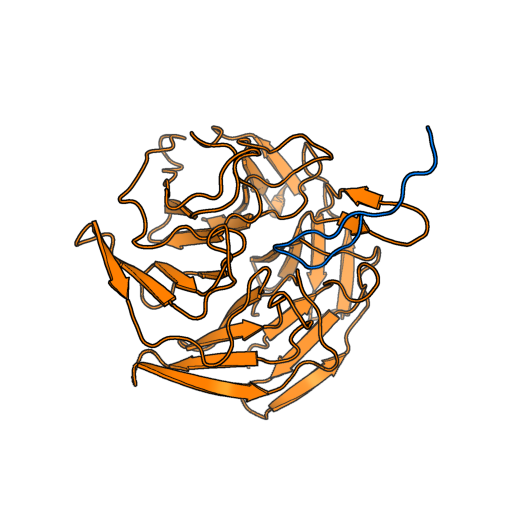C 1
ATOM 740 O O . VAL A 1 119 ? 23.291 27.463 11.525 1.00 15.42 420 VAL X O 1
ATOM 744 N N . ILE A 1 120 ? 21.928 28.835 12.654 1.00 15.44 421 ILE X N 1
ATOM 745 C CA . ILE A 1 120 ? 22.795 30.008 12.478 1.00 16.57 421 ILE X CA 1
ATOM 746 C C . ILE A 1 120 ? 22.843 30.768 13.800 1.00 17.10 421 ILE X C 1
ATOM 747 O O . ILE A 1 120 ? 21.800 31.041 14.387 1.00 17.74 421 ILE X O 1
ATOM 752 N N . ASP A 1 121 ? 24.054 31.089 14.261 1.00 18.42 422 ASP X N 1
ATOM 753 C CA . ASP A 1 121 ? 24.261 31.879 15.485 1.00 19.15 422 ASP X CA 1
ATOM 754 C C . ASP A 1 121 ? 23.520 31.267 16.668 1.00 18.80 422 ASP X C 1
ATOM 755 O O . ASP A 1 121 ? 22.958 31.987 17.506 1.00 18.95 422 ASP X O 1
ATOM 760 N N . GLY A 1 122 ? 23.509 29.935 16.723 1.00 17.74 423 GLY X N 1
ATOM 761 C CA . GLY A 1 122 ? 22.869 29.217 17.828 1.00 17.46 423 GLY X CA 1
ATOM 762 C C . GLY A 1 122 ? 21.345 29.237 17.856 1.00 16.83 423 GLY X C 1
ATOM 763 O O . GLY A 1 122 ? 20.741 28.934 18.887 1.00 17.02 423 GLY X O 1
ATOM 764 N N . HIS A 1 123 ? 20.724 29.606 16.733 1.00 16.29 424 HIS X N 1
ATOM 765 C CA . HIS A 1 123 ? 19.271 29.583 16.582 1.00 16.30 424 HIS X CA 1
ATOM 766 C C . HIS A 1 123 ? 18.904 28.534 15.552 1.00 15.63 424 HIS X C 1
ATOM 767 O O . HIS A 1 123 ? 19.631 28.345 14.576 1.00 16.40 424 HIS X O 1
ATOM 774 N N . ILE A 1 124 ? 17.774 27.866 15.768 1.00 14.40 425 ILE X N 1
ATOM 775 C CA . ILE A 1 124 ? 17.323 26.821 14.843 1.00 14.24 425 ILE X CA 1
ATOM 776 C C . ILE A 1 124 ? 16.298 27.410 13.893 1.00 14.07 425 ILE X C 1
ATOM 777 O O . ILE A 1 124 ? 15.279 27.966 14.327 1.00 15.11 425 ILE X O 1
ATOM 782 N N . TYR A 1 125 ? 16.558 27.287 12.598 1.00 13.71 426 TYR X N 1
ATOM 783 C CA . TYR A 1 125 ? 15.569 27.665 11.590 1.00 13.34 426 TYR X CA 1
ATOM 784 C C . TYR A 1 125 ? 14.802 26.425 11.135 1.00 13.20 426 TYR X C 1
ATOM 785 O O . TYR A 1 125 ? 15.421 25.432 10.723 1.00 13.85 426 TYR X O 1
ATOM 794 N N . ALA A 1 126 ? 13.473 26.485 11.234 1.00 12.40 427 ALA X N 1
ATOM 795 C CA . ALA A 1 126 ? 12.565 25.430 10.773 1.00 12.87 427 ALA X CA 1
ATOM 796 C C . ALA A 1 126 ? 11.968 25.908 9.446 1.00 13.50 427 ALA X C 1
ATOM 797 O O . ALA A 1 126 ? 11.374 26.985 9.399 1.00 13.69 427 ALA X O 1
ATOM 799 N N . VAL A 1 127 ? 12.162 25.126 8.380 1.00 12.64 428 VAL X N 1
ATOM 800 C CA . VAL A 1 127 ? 11.892 25.542 7.019 1.00 13.30 428 VAL X CA 1
ATOM 801 C C . VAL A 1 127 ? 10.887 24.594 6.366 1.00 12.97 428 VAL X C 1
ATOM 802 O O . VAL A 1 127 ? 11.139 23.393 6.276 1.00 13.69 428 VAL X O 1
ATOM 806 N N . GLY A 1 128 ? 9.784 25.147 5.862 1.00 12.89 429 GLY X N 1
ATOM 807 C CA . GLY A 1 128 ? 8.851 24.394 5.015 1.00 13.06 429 GLY X CA 1
ATOM 808 C C . GLY A 1 128 ? 8.172 23.249 5.737 1.00 12.96 429 GLY X C 1
ATOM 809 O O . GLY A 1 128 ? 7.851 23.335 6.921 1.00 13.23 429 GLY X O 1
ATOM 810 N N . GLY A 1 129 ? 8.017 22.144 5.026 1.00 12.88 430 GLY X N 1
ATOM 811 C CA . GLY A 1 129 ? 7.269 21.002 5.557 1.00 12.97 430 GLY X CA 1
ATOM 812 C C . GLY A 1 129 ? 5.777 21.144 5.299 1.00 14.09 430 GLY X C 1
ATOM 813 O O . GLY A 1 129 ? 5.326 22.140 4.721 1.00 15.12 430 GLY X O 1
ATOM 814 N N . SER A 1 130 ? 5.007 20.156 5.737 1.00 14.37 431 SER X N 1
ATOM 815 C CA . SER A 1 130 ? 3.572 20.164 5.473 1.00 14.58 431 SER X CA 1
ATOM 816 C C . SER A 1 130 ? 2.738 19.990 6.738 1.00 13.94 431 SER X C 1
ATOM 817 O O . SER A 1 130 ? 3.212 19.492 7.757 1.00 13.76 431 SER X O 1
ATOM 820 N N . HIS A 1 131 ? 1.487 20.423 6.643 1.00 14.01 432 HIS X N 1
ATOM 821 C CA . HIS A 1 131 ? 0.503 20.172 7.689 1.00 15.05 432 HIS X CA 1
ATOM 822 C C . HIS A 1 131 ? -0.740 19.728 6.931 1.00 15.40 432 HIS X C 1
ATOM 823 O O . HIS A 1 131 ? -1.408 20.556 6.285 1.00 15.23 432 HIS X O 1
ATOM 830 N N . GLY A 1 132 ? -1.021 18.429 6.963 1.00 15.59 433 GLY X N 1
ATOM 831 C CA . GLY A 1 132 ? -2.045 17.861 6.081 1.00 16.48 433 GLY X CA 1
ATOM 832 C C . GLY A 1 132 ? -1.676 18.123 4.633 1.00 17.76 433 GLY X C 1
ATOM 833 O O . GLY A 1 132 ? -0.563 17.800 4.201 1.00 18.72 433 GLY X O 1
ATOM 834 N N . CYS A 1 133 ? -2.578 18.771 3.900 1.00 18.57 434 CYS X N 1
ATOM 835 C CA A CYS A 1 133 ? -2.329 19.047 2.487 0.50 18.77 434 CYS X CA 1
ATOM 836 C CA B CYS A 1 133 ? -2.381 19.079 2.483 0.50 19.36 434 CYS X CA 1
ATOM 837 C C . CYS A 1 133 ? -1.660 20.404 2.277 1.00 19.03 434 CYS X C 1
ATOM 838 O O . CYS A 1 133 ? -1.320 20.759 1.145 1.00 20.00 434 CYS X O 1
ATOM 843 N N . ILE A 1 134 ? -1.464 21.160 3.357 1.00 17.94 435 ILE X N 1
ATOM 844 C CA . ILE A 1 134 ? -0.785 22.462 3.245 1.00 17.26 435 ILE X CA 1
ATOM 845 C C . ILE A 1 134 ? 0.722 22.236 3.150 1.00 16.78 435 ILE X C 1
ATOM 846 O O . ILE A 1 134 ? 1.309 21.589 4.024 1.00 16.69 435 ILE X O 1
ATOM 851 N N . HIS A 1 135 ? 1.322 22.739 2.072 1.00 15.77 436 HIS X N 1
ATOM 852 C CA . HIS A 1 135 ? 2.779 22.709 1.866 1.00 15.44 436 HIS X CA 1
ATOM 853 C C . HIS A 1 135 ? 3.328 24.089 2.191 1.00 15.52 436 HIS X C 1
ATOM 854 O O . HIS A 1 135 ? 2.991 25.062 1.523 1.00 15.14 436 HIS X O 1
ATOM 861 N N . HIS A 1 136 ? 4.146 24.183 3.236 1.00 14.49 437 HIS X N 1
ATOM 862 C CA . HIS A 1 136 ? 4.537 25.492 3.768 1.00 14.38 437 HIS X CA 1
ATOM 863 C C . HIS A 1 136 ? 5.613 26.180 2.957 1.00 14.23 437 HIS X C 1
ATOM 864 O O . HIS A 1 136 ? 6.564 25.537 2.498 1.00 14.25 437 HIS X O 1
ATOM 871 N N . ASN A 1 137 ? 5.466 27.499 2.808 1.00 14.02 438 ASN X N 1
ATOM 872 C CA . ASN A 1 137 ? 6.599 28.334 2.440 1.00 14.75 438 ASN X CA 1
ATOM 873 C C . ASN A 1 137 ? 7.146 29.024 3.684 1.00 13.68 438 ASN X C 1
ATOM 874 O O . ASN A 1 137 ? 8.201 29.634 3.647 1.00 14.24 438 ASN X O 1
ATOM 879 N N . SER A 1 138 ? 6.420 28.939 4.793 1.00 13.61 439 SER X N 1
ATOM 880 C CA . SER A 1 138 ? 6.815 29.674 5.991 1.00 13.68 439 SER X CA 1
ATOM 881 C C . SER A 1 138 ? 8.068 29.096 6.652 1.00 13.59 439 SER X C 1
ATOM 882 O O . SER A 1 138 ? 8.417 27.918 6.452 1.00 13.46 439 SER X O 1
ATOM 885 N N . VAL A 1 139 ? 8.738 29.962 7.425 1.00 13.60 440 VAL X N 1
ATOM 886 C CA . VAL A 1 139 ? 9.998 29.675 8.088 1.00 13.80 440 VAL X CA 1
ATOM 887 C C . VAL A 1 139 ? 9.952 30.326 9.463 1.00 14.17 440 VAL X C 1
ATOM 888 O O . VAL A 1 139 ? 9.474 31.461 9.604 1.00 14.64 440 VAL X O 1
ATOM 892 N N . GLU A 1 140 ? 10.436 29.624 10.477 1.00 13.79 441 GLU X N 1
ATOM 893 C CA . GLU A 1 140 ? 10.506 30.209 11.809 1.00 14.61 441 GLU X CA 1
ATOM 894 C C . GLU A 1 140 ? 11.817 29.880 12.503 1.00 14.69 441 GLU X C 1
ATOM 895 O O . GLU A 1 140 ? 12.497 28.923 12.131 1.00 14.98 441 GLU X O 1
ATOM 901 N N . ARG A 1 141 ? 12.157 30.680 13.505 1.00 14.54 442 ARG X N 1
ATOM 902 C CA . ARG A 1 141 ? 13.465 30.641 14.132 1.00 16.09 442 ARG X CA 1
ATOM 903 C C . ARG A 1 141 ? 13.314 30.460 15.639 1.00 15.70 442 ARG X C 1
ATOM 904 O O . ARG A 1 141 ? 12.575 31.211 16.283 1.00 15.80 442 ARG X O 1
ATOM 912 N N . TYR A 1 142 ? 14.040 29.490 16.196 1.00 15.24 443 TYR X N 1
ATOM 913 C CA . TYR A 1 142 ? 13.990 29.187 17.633 1.00 15.76 443 TYR X CA 1
ATOM 914 C C . TYR A 1 142 ? 15.254 29.690 18.330 1.00 16.39 443 TYR X C 1
ATOM 915 O O . TYR A 1 142 ? 16.369 29.447 17.859 1.00 15.70 443 TYR X O 1
ATOM 924 N N . GLU A 1 143 ? 15.059 30.372 19.457 1.00 17.34 444 GLU X N 1
ATOM 925 C CA . GLU A 1 143 ? 16.148 30.853 20.303 1.00 19.37 444 GLU X CA 1
ATOM 926 C C . GLU A 1 143 ? 16.132 30.032 21.583 1.00 18.94 444 GLU X C 1
ATOM 927 O O . GLU A 1 143 ? 15.240 30.213 22.412 1.00 18.57 444 GLU X O 1
ATOM 933 N N . PRO A 1 144 ? 17.078 29.077 21.712 1.00 19.25 445 PRO X N 1
ATOM 934 C CA . PRO A 1 144 ? 17.162 28.207 22.884 1.00 19.50 445 PRO X CA 1
ATOM 935 C C . PRO A 1 144 ? 17.191 28.943 24.226 1.00 20.29 445 PRO X C 1
ATOM 936 O O . PRO A 1 144 ? 16.520 28.511 25.153 1.00 20.58 445 PRO X O 1
ATOM 940 N N . GLU A 1 145 ? 17.905 30.068 24.306 1.00 20.81 446 GLU X N 1
ATOM 941 C CA . GLU A 1 145 ? 18.033 30.825 25.567 1.00 21.59 446 GLU X CA 1
ATOM 942 C C . GLU A 1 145 ? 16.707 31.400 26.082 1.00 22.08 446 GLU X C 1
ATOM 943 O O . GLU A 1 145 ? 16.556 31.657 27.293 1.00 23.00 446 GLU X O 1
ATOM 945 N N . ARG A 1 146 ? 15.756 31.604 25.170 1.00 21.78 447 ARG X N 1
ATOM 946 C CA . ARG A 1 146 ? 14.445 32.164 25.508 1.00 21.20 447 ARG X CA 1
ATOM 947 C C . ARG A 1 146 ? 13.321 31.125 25.374 1.00 21.01 447 ARG X C 1
ATOM 948 O O . ARG A 1 146 ? 12.185 31.363 25.801 1.00 20.86 447 ARG X O 1
ATOM 950 N N . ASP A 1 147 ? 13.644 29.970 24.783 1.00 20.33 448 ASP X N 1
ATOM 951 C CA . ASP A 1 147 ? 12.645 28.940 24.460 1.00 20.07 448 ASP X CA 1
ATOM 952 C C . ASP A 1 147 ? 11.457 29.547 23.704 1.00 19.91 448 ASP X C 1
ATOM 953 O O . ASP A 1 147 ? 10.299 29.387 24.101 1.00 20.17 448 ASP X O 1
ATOM 958 N N . GLU A 1 148 ? 11.763 30.240 22.606 1.00 19.64 449 GLU X N 1
ATOM 959 C CA . GLU A 1 148 ? 10.768 30.990 21.837 1.00 20.10 449 GLU X CA 1
ATOM 960 C C . GLU A 1 148 ? 10.987 30.826 20.347 1.00 19.12 449 GLU X C 1
ATOM 961 O O . GLU A 1 148 ? 12.126 30.857 19.886 1.00 18.27 449 GLU X O 1
ATOM 967 N N . TRP A 1 149 ? 9.886 30.680 19.615 1.00 18.22 450 TRP X N 1
ATOM 968 C CA . TRP A 1 149 ? 9.891 30.655 18.146 1.00 18.33 450 TRP X CA 1
ATOM 969 C C . TRP A 1 149 ? 9.377 31.977 17.600 1.00 19.08 450 TRP X C 1
ATOM 970 O O . TRP A 1 149 ? 8.419 32.554 18.135 1.00 20.27 450 TRP X O 1
ATOM 981 N N . HIS A 1 150 ? 10.004 32.446 16.527 1.00 18.96 451 HIS X N 1
ATOM 982 C CA . HIS A 1 150 ? 9.566 33.652 15.839 1.00 19.90 451 HIS X CA 1
ATOM 983 C C . HIS A 1 150 ? 9.523 33.409 14.341 1.00 18.91 451 HIS X C 1
ATOM 984 O O . HIS A 1 150 ? 10.458 32.853 13.782 1.00 16.86 451 HIS X O 1
ATOM 991 N N . LEU A 1 151 ? 8.432 33.805 13.697 1.00 18.63 452 LEU X N 1
ATOM 992 C CA . LEU A 1 151 ? 8.359 33.702 12.242 1.00 18.19 452 LEU X CA 1
ATOM 993 C C . LEU A 1 151 ? 9.310 34.693 11.589 1.00 17.91 452 LEU X C 1
ATOM 994 O O . LEU A 1 151 ? 9.476 35.826 12.069 1.00 18.11 452 LEU X O 1
ATOM 999 N N . VAL A 1 152 ? 9.940 34.251 10.506 1.00 16.29 453 VAL X N 1
ATOM 1000 C CA . VAL A 1 152 ? 10.752 35.133 9.666 1.00 16.42 453 VAL X CA 1
ATOM 1001 C C . VAL A 1 152 ? 10.149 35.216 8.255 1.00 16.01 453 VAL X C 1
ATOM 1002 O O . VAL A 1 152 ? 9.023 34.735 8.030 1.00 15.95 453 VAL X O 1
ATOM 1006 N N . ALA A 1 153 ? 10.859 35.831 7.307 1.00 15.45 454 ALA X N 1
ATOM 1007 C CA . ALA A 1 153 ? 10.349 35.930 5.942 1.00 15.04 454 ALA X CA 1
ATOM 1008 C C . ALA A 1 153 ? 10.121 34.523 5.370 1.00 14.91 454 ALA X C 1
ATOM 1009 O O . ALA A 1 153 ? 10.962 33.648 5.564 1.00 14.74 454 ALA X O 1
ATOM 1011 N N . PRO A 1 154 ? 8.983 34.296 4.690 1.00 15.02 455 PRO X N 1
ATOM 1012 C CA . PRO A 1 154 ? 8.764 32.976 4.064 1.00 14.53 455 PRO X CA 1
ATOM 1013 C C . PRO A 1 154 ? 9.622 32.792 2.814 1.00 14.72 455 PRO X C 1
ATOM 1014 O O . PRO A 1 154 ? 10.028 33.771 2.174 1.00 14.55 455 PRO X O 1
ATOM 1018 N N . MET A 1 155 ? 9.862 31.532 2.452 1.00 14.31 456 MET X N 1
ATOM 1019 C CA . MET A 1 155 ? 10.544 31.227 1.202 1.00 14.60 456 MET X CA 1
ATOM 1020 C C . MET A 1 155 ? 9.732 31.723 0.028 1.00 14.34 456 MET X C 1
ATOM 1021 O O . MET A 1 155 ? 8.530 31.972 0.145 1.00 15.13 456 MET X O 1
ATOM 1026 N N . LEU A 1 156 ? 10.398 31.839 -1.113 1.00 14.38 457 LEU X N 1
ATOM 1027 C CA . LEU A 1 156 ? 9.730 32.174 -2.367 1.00 14.77 457 LEU X CA 1
ATOM 1028 C C . LEU A 1 156 ? 8.878 31.028 -2.896 1.00 15.26 457 LEU X C 1
ATOM 1029 O O . LEU A 1 156 ? 7.966 31.246 -3.689 1.00 16.72 457 LEU X O 1
ATOM 1034 N N . THR A 1 157 ? 9.203 29.814 -2.461 1.00 14.94 458 THR X N 1
ATOM 1035 C CA . THR A 1 157 ? 8.570 28.590 -2.947 1.00 14.91 458 THR X CA 1
ATOM 1036 C C . THR A 1 157 ? 8.102 27.758 -1.753 1.00 14.91 458 THR X C 1
ATOM 1037 O O . THR A 1 157 ? 8.797 27.679 -0.736 1.00 15.21 458 THR X O 1
ATOM 1041 N N . ARG A 1 158 ? 6.942 27.118 -1.889 1.00 14.65 459 ARG X N 1
ATOM 1042 C CA . ARG A 1 158 ? 6.501 26.119 -0.910 1.00 14.53 459 ARG X CA 1
ATOM 1043 C C . ARG A 1 158 ? 7.364 24.888 -1.089 1.00 14.53 459 ARG X C 1
ATOM 1044 O O . ARG A 1 158 ? 7.633 24.468 -2.227 1.00 13.69 459 ARG X O 1
ATOM 1052 N N . ARG A 1 159 ? 7.815 24.325 0.029 1.00 14.31 460 ARG X N 1
ATOM 1053 C CA . ARG A 1 159 ? 8.762 23.215 -0.049 1.00 15.81 460 ARG X CA 1
ATOM 1054 C C . ARG A 1 159 ? 8.606 22.223 1.108 1.00 15.21 460 ARG X C 1
ATOM 1055 O O . ARG A 1 159 ? 8.822 22.586 2.273 1.00 15.97 460 ARG X O 1
ATOM 1063 N N . ILE A 1 160 ? 8.231 20.981 0.799 1.00 15.64 461 ILE X N 1
ATOM 1064 C CA A ILE A 1 160 ? 8.326 19.901 1.774 0.50 15.41 461 ILE X CA 1
ATOM 1065 C CA B ILE A 1 160 ? 8.358 19.912 1.794 0.50 15.76 461 ILE X CA 1
ATOM 1066 C C . ILE A 1 160 ? 9.375 18.909 1.271 1.00 15.27 461 ILE X C 1
ATOM 1067 O O . ILE A 1 160 ? 9.665 18.876 0.070 1.00 14.70 461 ILE X O 1
ATOM 1076 N N . GLY A 1 161 ? 9.965 18.129 2.172 1.00 14.80 462 GLY X N 1
ATOM 1077 C CA . GLY A 1 161 ? 11.058 17.241 1.765 1.00 14.84 462 GLY X CA 1
ATOM 1078 C C . GLY A 1 161 ? 12.220 18.097 1.275 1.00 14.83 462 GLY X C 1
ATOM 1079 O O . GLY A 1 161 ? 12.950 17.724 0.361 1.00 15.51 462 GLY X O 1
ATOM 1080 N N . VAL A 1 162 ? 12.362 19.265 1.893 1.00 14.10 463 VAL X N 1
ATOM 1081 C CA . VAL A 1 162 ? 13.348 20.271 1.516 1.00 14.17 463 VAL X CA 1
ATOM 1082 C C . VAL A 1 162 ? 14.680 20.020 2.224 1.00 14.97 463 VAL X C 1
ATOM 1083 O O . VAL A 1 162 ? 14.716 19.724 3.418 1.00 15.44 463 VAL X O 1
ATOM 1087 N N . GLY A 1 163 ? 15.778 20.151 1.482 1.00 13.77 464 GLY X N 1
ATOM 1088 C CA . GLY A 1 163 ? 17.102 20.025 2.079 1.00 13.62 464 GLY X CA 1
ATOM 1089 C C . GLY A 1 163 ? 17.551 21.389 2.546 1.00 13.30 464 GLY X C 1
ATOM 1090 O O . GLY A 1 163 ? 17.356 22.384 1.847 1.00 14.45 464 GLY X O 1
ATOM 1091 N N . VAL A 1 164 ? 18.137 21.459 3.737 1.00 12.98 465 VAL X N 1
ATOM 1092 C CA . VAL A 1 164 ? 18.551 22.748 4.288 1.00 13.68 465 VAL X CA 1
ATOM 1093 C C . VAL A 1 164 ? 19.996 22.664 4.782 1.00 13.70 465 VAL X C 1
ATOM 1094 O O . VAL A 1 164 ? 20.414 21.683 5.406 1.00 14.72 465 VAL X O 1
ATOM 1098 N N . ALA A 1 165 ? 20.771 23.692 4.482 1.00 14.08 466 ALA X N 1
ATOM 1099 C CA . ALA A 1 165 ? 22.094 23.785 5.056 1.00 14.58 466 ALA X CA 1
ATOM 1100 C C . ALA A 1 165 ? 22.476 25.231 5.225 1.00 14.77 466 ALA X C 1
ATOM 1101 O O . ALA A 1 165 ? 21.842 26.129 4.651 1.00 14.43 466 ALA X O 1
ATOM 1103 N N . VAL A 1 166 ? 23.522 25.439 6.018 1.00 14.55 467 VAL X N 1
ATOM 1104 C CA . VAL A 1 166 ? 24.020 26.773 6.335 1.00 15.46 467 VAL X CA 1
ATOM 1105 C C . VAL A 1 166 ? 25.447 26.909 5.823 1.00 15.99 467 VAL X C 1
ATOM 1106 O O . VAL A 1 166 ? 26.291 26.058 6.092 1.00 16.25 467 VAL X O 1
ATOM 1110 N N . LEU A 1 167 ? 25.705 27.976 5.080 1.00 17.10 468 LEU X N 1
ATOM 1111 C CA . LEU A 1 167 ? 27.055 28.223 4.580 1.00 18.88 468 LEU X CA 1
ATOM 1112 C C . LEU A 1 167 ? 27.356 29.701 4.734 1.00 18.99 468 LEU X C 1
ATOM 1113 O O . LEU A 1 167 ? 26.600 30.538 4.242 1.00 18.83 468 LEU X O 1
ATOM 1118 N N . ASN A 1 168 ? 28.454 30.008 5.421 1.00 19.95 469 ASN X N 1
ATOM 1119 C CA . ASN A 1 168 ? 28.838 31.404 5.671 1.00 20.20 469 ASN X CA 1
ATOM 1120 C C . ASN A 1 168 ? 27.679 32.233 6.258 1.00 19.68 469 ASN X C 1
ATOM 1121 O O . ASN A 1 168 ? 27.423 33.359 5.806 1.00 20.15 469 ASN X O 1
ATOM 1126 N N . ARG A 1 169 ? 26.981 31.655 7.241 1.00 18.88 470 ARG X N 1
ATOM 1127 C CA A ARG A 1 169 ? 25.856 32.294 7.948 0.50 18.51 470 ARG X CA 1
ATOM 1128 C CA B ARG A 1 169 ? 25.882 32.348 7.943 0.50 18.82 470 ARG X CA 1
ATOM 1129 C C . ARG A 1 169 ? 24.688 32.711 7.035 1.00 18.15 470 ARG X C 1
ATOM 1130 O O . ARG A 1 169 ? 23.866 33.575 7.379 1.00 18.40 470 ARG X O 1
ATOM 1145 N N . LEU A 1 170 ? 24.603 32.061 5.873 1.00 16.96 471 LEU X N 1
ATOM 1146 C CA . LEU A 1 170 ? 23.404 32.149 5.036 1.00 15.96 471 LEU X CA 1
ATOM 1147 C C . LEU A 1 170 ? 22.696 30.788 5.054 1.00 15.69 471 LEU X C 1
ATOM 1148 O O . LEU A 1 170 ? 23.348 29.755 5.100 1.00 15.51 471 LEU X O 1
ATOM 1153 N N . LEU A 1 171 ? 21.368 30.813 5.000 1.00 15.09 472 LEU X N 1
ATOM 1154 C CA . LEU A 1 171 ? 20.548 29.605 5.039 1.00 14.78 472 LEU X CA 1
ATOM 1155 C C . LEU A 1 171 ? 20.131 29.234 3.616 1.00 13.88 472 LEU X C 1
ATOM 1156 O O . LEU A 1 171 ? 19.678 30.093 2.866 1.00 14.20 472 LEU X O 1
ATOM 1161 N N . TYR A 1 172 ? 20.263 27.960 3.254 1.00 13.76 473 TYR X N 1
ATOM 1162 C CA . TYR A 1 172 ? 19.929 27.492 1.911 1.00 13.76 473 TYR X CA 1
ATOM 1163 C C . TYR A 1 172 ? 18.819 26.467 1.998 1.00 14.00 473 TYR X C 1
ATOM 1164 O O . TYR A 1 172 ? 18.849 25.611 2.872 1.00 14.45 473 TYR X O 1
ATOM 1173 N N . ALA A 1 173 ? 17.841 26.596 1.102 1.00 13.21 474 ALA X N 1
ATOM 1174 C CA . ALA A 1 173 ? 16.724 25.659 0.982 1.00 12.84 474 ALA X CA 1
ATOM 1175 C C . ALA A 1 173 ? 16.787 25.083 -0.424 1.00 12.65 474 ALA X C 1
ATOM 1176 O O . ALA A 1 173 ? 16.783 25.817 -1.410 1.00 12.71 474 ALA X O 1
ATOM 1178 N N . VAL A 1 174 ? 16.851 23.755 -0.510 1.00 12.22 475 VAL X N 1
ATOM 1179 C CA . VAL A 1 174 ? 17.241 23.098 -1.746 1.00 12.30 475 VAL X CA 1
ATOM 1180 C C . VAL A 1 174 ? 16.215 22.028 -2.112 1.00 12.81 475 VAL X C 1
ATOM 1181 O O . VAL A 1 174 ? 15.954 21.116 -1.315 1.00 13.37 475 VAL X O 1
ATOM 1185 N N . GLY A 1 175 ? 15.644 22.145 -3.314 1.00 12.54 476 GLY X N 1
ATOM 1186 C CA . GLY A 1 175 ? 14.748 21.109 -3.840 1.00 12.71 476 GLY X CA 1
ATOM 1187 C C . GLY A 1 175 ? 13.464 20.981 -3.038 1.00 12.57 476 GLY X C 1
ATOM 1188 O O . GLY A 1 175 ? 12.994 21.952 -2.449 1.00 13.22 476 GLY X O 1
ATOM 1189 N N . GLY A 1 176 ? 12.893 19.782 -3.023 1.00 12.61 477 GLY X N 1
ATOM 1190 C CA . GLY A 1 176 ? 11.631 19.542 -2.307 1.00 13.05 477 GLY X CA 1
ATOM 1191 C C . GLY A 1 176 ? 10.457 19.398 -3.267 1.00 13.54 477 GLY X C 1
ATOM 1192 O O . GLY A 1 176 ? 10.631 19.138 -4.460 1.00 13.72 477 GLY X O 1
ATOM 1193 N N . PHE A 1 177 ? 9.256 19.560 -2.725 1.00 13.90 478 PHE X N 1
ATOM 1194 C CA . PHE A 1 177 ? 8.010 19.339 -3.459 1.00 14.99 478 PHE X CA 1
ATOM 1195 C C . PHE A 1 177 ? 7.088 20.479 -3.033 1.00 15.40 478 PHE X C 1
ATOM 1196 O O . PHE A 1 177 ? 6.926 20.737 -1.840 1.00 14.88 478 PHE X O 1
ATOM 1204 N N . ASP A 1 178 ? 6.492 21.154 -4.014 1.00 16.37 479 ASP X N 1
ATOM 1205 C CA . ASP A 1 178 ? 5.719 22.367 -3.732 1.00 17.68 479 ASP X CA 1
ATOM 1206 C C . ASP A 1 178 ? 4.218 22.123 -3.598 1.00 19.00 479 ASP X C 1
ATOM 1207 O O . ASP A 1 178 ? 3.446 23.079 -3.444 1.00 18.96 479 ASP X O 1
ATOM 1212 N N . GLY A 1 179 ? 3.814 20.854 -3.660 1.00 19.67 480 GLY X N 1
ATOM 1213 C CA . GLY A 1 179 ? 2.397 20.472 -3.603 1.00 21.32 480 GLY X CA 1
ATOM 1214 C C . GLY A 1 179 ? 1.929 19.926 -4.936 1.00 21.90 480 GLY X C 1
ATOM 1215 O O . GLY A 1 179 ? 0.971 19.139 -4.993 1.00 22.46 480 GLY X O 1
ATOM 1216 N N . THR A 1 180 ? 2.622 20.324 -6.003 1.00 22.21 481 THR X N 1
ATOM 1217 C CA . THR A 1 180 ? 2.317 19.872 -7.361 1.00 23.22 481 THR X CA 1
ATOM 1218 C C . THR A 1 180 ? 3.527 19.247 -8.053 1.00 22.77 481 THR X C 1
ATOM 1219 O O . THR A 1 180 ? 3.430 18.163 -8.654 1.00 23.09 481 THR X O 1
ATOM 1223 N N . ASN A 1 181 ? 4.665 19.933 -7.955 1.00 21.68 482 ASN X N 1
ATOM 1224 C CA . ASN A 1 181 ? 5.863 19.564 -8.692 1.00 20.72 482 ASN X CA 1
ATOM 1225 C C . ASN A 1 181 ? 7.029 19.311 -7.748 1.00 19.17 482 ASN X C 1
ATOM 1226 O O . ASN A 1 181 ? 7.158 19.988 -6.730 1.00 19.15 482 ASN X O 1
ATOM 1231 N N . ARG A 1 182 ? 7.849 18.312 -8.077 1.00 17.73 483 ARG X N 1
ATOM 1232 C CA . ARG A 1 182 ? 9.173 18.176 -7.461 1.00 16.82 483 ARG X CA 1
ATOM 1233 C C . ARG A 1 182 ? 10.114 19.229 -8.051 1.00 16.12 483 ARG X C 1
ATOM 1234 O O . ARG A 1 182 ? 9.959 19.632 -9.212 1.00 16.46 483 ARG X O 1
ATOM 1242 N N . LEU A 1 183 ? 11.080 19.677 -7.250 1.00 15.07 484 LEU X N 1
ATOM 1243 C CA . LEU A 1 183 ? 11.831 20.898 -7.574 1.00 14.90 484 LEU X CA 1
ATOM 1244 C C . LEU A 1 183 ? 13.315 20.657 -7.778 1.00 14.81 484 LEU X C 1
ATOM 1245 O O . LEU A 1 183 ? 13.914 19.871 -7.041 1.00 14.24 484 LEU X O 1
ATOM 1250 N N . ASN A 1 184 ? 13.906 21.337 -8.763 1.00 14.68 485 ASN X N 1
ATOM 1251 C CA . ASN A 1 184 ? 15.362 21.454 -8.828 1.00 14.19 485 ASN X CA 1
ATOM 1252 C C . ASN A 1 184 ? 15.839 22.825 -8.322 1.00 13.91 485 ASN X C 1
ATOM 1253 O O . ASN A 1 184 ? 17.043 23.071 -8.215 1.00 14.19 485 ASN X O 1
ATOM 1258 N N . SER A 1 185 ? 14.891 23.689 -7.965 1.00 13.76 486 SER X N 1
ATOM 1259 C CA . SER A 1 185 ? 15.252 25.035 -7.561 1.00 13.13 486 SER X CA 1
ATOM 1260 C C . SER A 1 185 ? 15.838 25.070 -6.154 1.00 13.50 486 SER X C 1
ATOM 1261 O O . SER A 1 185 ? 15.644 24.145 -5.337 1.00 13.47 486 SER X O 1
ATOM 1264 N N . ALA A 1 186 ? 16.564 26.150 -5.888 1.00 13.18 487 ALA X N 1
ATOM 1265 C CA . ALA A 1 186 ? 17.130 26.376 -4.569 1.00 12.93 487 ALA X CA 1
ATOM 1266 C C . ALA A 1 186 ? 17.107 27.873 -4.276 1.00 12.91 487 ALA X C 1
ATOM 1267 O O . ALA A 1 186 ? 17.129 28.707 -5.192 1.00 13.61 487 ALA X O 1
ATOM 1269 N N . GLU A 1 187 ? 17.034 28.208 -2.995 1.00 12.93 488 GLU X N 1
ATOM 1270 C CA . GLU A 1 187 ? 17.023 29.613 -2.612 1.00 12.91 488 GLU X CA 1
ATOM 1271 C C . GLU A 1 187 ? 17.854 29.814 -1.362 1.00 13.58 488 GLU X C 1
ATOM 1272 O O . GLU A 1 187 ? 18.154 28.853 -0.650 1.00 13.90 488 GLU X O 1
ATOM 1278 N N . CYS A 1 188 ? 18.228 31.068 -1.116 1.00 13.09 489 CYS X N 1
ATOM 1279 C CA A CYS A 1 188 ? 18.992 31.349 0.084 0.50 14.45 489 CYS X CA 1
ATOM 1280 C CA B CYS A 1 188 ? 19.132 31.459 -0.038 0.50 13.13 489 CYS X CA 1
ATOM 1281 C C . CYS A 1 188 ? 18.503 32.579 0.807 1.00 13.55 489 CYS X C 1
ATOM 1282 O O . CYS A 1 188 ? 17.940 33.517 0.227 1.00 13.76 489 CYS X O 1
ATOM 1287 N N . TYR A 1 189 ? 18.674 32.507 2.126 1.00 13.19 490 TYR X N 1
ATOM 1288 C CA . TYR A 1 189 ? 18.151 33.488 3.078 1.00 13.54 490 TYR X CA 1
ATOM 1289 C C . TYR A 1 189 ? 19.300 34.231 3.750 1.00 14.21 490 TYR X C 1
ATOM 1290 O O . TYR A 1 189 ? 20.206 33.614 4.294 1.00 13.63 490 TYR X O 1
ATOM 1299 N N . TYR A 1 190 ? 19.233 35.562 3.700 1.00 14.09 491 TYR X N 1
ATOM 1300 C CA . TYR A 1 190 ? 20.222 36.438 4.305 1.00 14.89 491 TYR X CA 1
ATOM 1301 C C . TYR A 1 190 ? 19.560 37.011 5.567 1.00 15.46 491 TYR X C 1
ATOM 1302 O O . TYR A 1 190 ? 18.679 37.871 5.466 1.00 15.27 491 TYR X O 1
ATOM 1311 N N . PRO A 1 191 ? 19.938 36.498 6.754 1.00 15.92 492 PRO X N 1
ATOM 1312 C CA . PRO A 1 191 ? 19.263 36.919 7.983 1.00 16.83 492 PRO X CA 1
ATOM 1313 C C . PRO A 1 191 ? 19.284 38.426 8.224 1.00 17.23 492 PRO X C 1
ATOM 1314 O O . PRO A 1 191 ? 18.278 38.969 8.654 1.00 17.83 492 PRO X O 1
ATOM 1318 N N . GLU A 1 192 ? 20.395 39.085 7.907 1.00 17.57 493 GLU X N 1
ATOM 1319 C CA . GLU A 1 192 ? 20.533 40.522 8.176 1.00 18.63 493 GLU X CA 1
ATOM 1320 C C . GLU A 1 192 ? 19.583 41.376 7.341 1.00 18.94 493 GLU X C 1
ATOM 1321 O O . GLU A 1 192 ? 19.378 42.555 7.653 1.00 20.38 493 GLU X O 1
ATOM 1323 N N . ARG A 1 193 ? 19.023 40.805 6.273 1.00 18.18 494 ARG X N 1
ATOM 1324 C CA . ARG A 1 193 ? 18.068 41.521 5.419 1.00 17.99 494 ARG X CA 1
ATOM 1325 C C . ARG A 1 193 ? 16.681 40.882 5.511 1.00 17.85 494 ARG X C 1
ATOM 1326 O O . ARG A 1 193 ? 15.688 41.430 5.016 1.00 17.72 494 ARG X O 1
ATOM 1334 N N . ASN A 1 194 ? 16.627 39.707 6.136 1.00 16.66 495 ASN X N 1
ATOM 1335 C CA . ASN A 1 194 ? 15.396 38.948 6.261 1.00 16.11 495 ASN X CA 1
ATOM 1336 C C . ASN A 1 194 ? 14.745 38.757 4.885 1.00 15.35 495 ASN X C 1
ATOM 1337 O O . ASN A 1 194 ? 13.568 39.052 4.691 1.00 15.56 495 ASN X O 1
ATOM 1342 N N . GLU A 1 195 ? 15.540 38.250 3.943 1.00 14.41 496 GLU X N 1
ATOM 1343 C CA . GLU A 1 195 ? 15.129 38.158 2.550 1.00 13.94 496 GLU X CA 1
ATOM 1344 C C . GLU A 1 195 ? 15.628 36.861 1.918 1.00 14.01 496 GLU X C 1
ATOM 1345 O O . GLU A 1 195 ? 16.786 36.473 2.118 1.00 14.30 496 GLU X O 1
ATOM 1351 N N . TRP A 1 196 ? 14.751 36.216 1.149 1.00 13.46 497 TRP X N 1
ATOM 1352 C CA . TRP A 1 196 ? 15.105 35.044 0.339 1.00 13.52 497 TRP X CA 1
ATOM 1353 C C . TRP A 1 196 ? 15.342 35.443 -1.113 1.00 12.93 497 TRP X C 1
ATOM 1354 O O . TRP A 1 196 ? 14.636 36.311 -1.646 1.00 13.08 497 TRP X O 1
ATOM 1365 N N . ARG A 1 197 ? 16.326 34.798 -1.751 1.00 12.67 498 ARG X N 1
ATOM 1366 C CA . ARG A 1 197 ? 16.582 34.941 -3.193 1.00 12.86 498 ARG X CA 1
ATOM 1367 C C . ARG A 1 197 ? 16.896 33.596 -3.827 1.00 13.32 498 ARG X C 1
ATOM 1368 O O . ARG A 1 197 ? 17.585 32.772 -3.221 1.00 12.63 498 ARG X O 1
ATOM 1376 N N . MET A 1 198 ? 16.421 33.395 -5.053 1.00 13.28 499 MET X N 1
ATOM 1377 C CA A MET A 1 198 ? 16.743 32.171 -5.778 0.50 14.10 499 MET X CA 1
ATOM 1378 C CA B MET A 1 198 ? 16.749 32.192 -5.821 0.50 13.50 499 MET X CA 1
ATOM 1379 C C . MET A 1 198 ? 18.232 32.147 -6.130 1.00 13.74 499 MET X C 1
ATOM 1380 O O . MET A 1 198 ? 18.849 33.202 -6.391 1.00 14.54 499 MET X O 1
ATOM 1389 N N . ILE A 1 199 ? 18.807 30.953 -6.087 1.00 13.30 500 ILE X N 1
ATOM 1390 C CA . ILE A 1 199 ? 20.175 30.740 -6.562 1.00 14.05 500 ILE X CA 1
ATOM 1391 C C . ILE A 1 199 ? 20.112 29.817 -7.779 1.00 14.25 500 ILE X C 1
ATOM 1392 O O . ILE A 1 199 ? 19.020 29.463 -8.256 1.00 14.29 500 ILE X O 1
ATOM 1397 N N . THR A 1 200 ? 21.273 29.430 -8.290 1.00 14.45 501 THR X N 1
ATOM 1398 C CA . THR A 1 200 ? 21.336 28.512 -9.417 1.00 14.84 501 THR X CA 1
ATOM 1399 C C . THR A 1 200 ? 20.590 27.222 -9.081 1.00 14.31 501 THR X C 1
ATOM 1400 O O . THR A 1 200 ? 20.776 26.664 -8.001 1.00 14.83 501 THR X O 1
ATOM 1404 N N . ALA A 1 201 ? 19.745 26.766 -10.004 1.00 14.77 502 ALA X N 1
ATOM 1405 C CA . ALA A 1 201 ? 19.031 25.509 -9.824 1.00 14.40 502 ALA X CA 1
ATOM 1406 C C . ALA A 1 201 ? 19.994 24.324 -9.921 1.00 14.44 502 ALA X C 1
ATOM 1407 O O . ALA A 1 201 ? 21.018 24.400 -10.598 1.00 14.93 502 ALA X O 1
ATOM 1409 N N . MET A 1 202 ? 19.645 23.230 -9.245 1.00 14.55 503 MET X N 1
ATOM 1410 C CA . MET A 1 202 ? 20.420 21.998 -9.344 1.00 14.57 503 MET X CA 1
ATOM 1411 C C . MET A 1 202 ? 20.300 21.401 -10.739 1.00 14.66 503 MET X C 1
ATOM 1412 O O . MET A 1 202 ? 19.387 21.732 -11.505 1.00 14.99 503 MET X O 1
ATOM 1417 N N . ASN A 1 203 ? 21.218 20.488 -11.040 1.00 15.41 504 ASN X N 1
ATOM 1418 C CA . ASN A 1 203 ? 21.186 19.768 -12.303 1.00 16.70 504 ASN X CA 1
ATOM 1419 C C . ASN A 1 203 ? 20.000 18.809 -12.343 1.00 16.55 504 ASN X C 1
ATOM 1420 O O . ASN A 1 203 ? 19.473 18.502 -13.421 1.00 17.31 504 ASN X O 1
ATOM 1425 N N . THR A 1 204 ? 19.601 18.338 -11.163 1.00 15.86 505 THR X N 1
ATOM 1426 C CA . THR A 1 204 ? 18.592 17.302 -11.022 1.00 16.34 505 THR X CA 1
ATOM 1427 C C . THR A 1 204 ? 17.441 17.793 -10.130 1.00 14.92 505 THR X C 1
ATOM 1428 O O . THR A 1 204 ? 17.682 18.448 -9.113 1.00 15.17 505 THR X O 1
ATOM 1432 N N . ILE A 1 205 ? 16.206 17.446 -10.499 1.00 14.93 506 ILE X N 1
ATOM 1433 C CA . ILE A 1 205 ? 15.067 17.574 -9.596 1.00 15.06 506 ILE X CA 1
ATOM 1434 C C . ILE A 1 205 ? 15.302 16.624 -8.428 1.00 14.80 506 ILE X C 1
ATOM 1435 O O . ILE A 1 205 ? 15.591 15.436 -8.642 1.00 14.73 506 ILE X O 1
ATOM 1440 N N . ARG A 1 206 ? 15.198 17.143 -7.202 1.00 14.42 507 ARG X N 1
ATOM 1441 C CA . ARG A 1 206 ? 15.341 16.311 -5.994 1.00 13.91 507 ARG X CA 1
ATOM 1442 C C . ARG A 1 206 ? 14.358 16.702 -4.921 1.00 14.61 507 ARG X C 1
ATOM 1443 O O . ARG A 1 206 ? 14.461 17.793 -4.362 1.00 15.18 507 ARG X O 1
ATOM 1451 N N . SER A 1 207 ? 13.445 15.796 -4.614 1.00 13.98 508 SER X N 1
ATOM 1452 C CA . SER A 1 207 ? 12.618 15.957 -3.440 1.00 14.57 508 SER X CA 1
ATOM 1453 C C . SER A 1 207 ? 13.041 14.888 -2.432 1.00 14.12 508 SER X C 1
ATOM 1454 O O . SER A 1 207 ? 13.287 13.737 -2.800 1.00 13.96 508 SER X O 1
ATOM 1457 N N . GLY A 1 208 ? 13.177 15.272 -1.164 1.00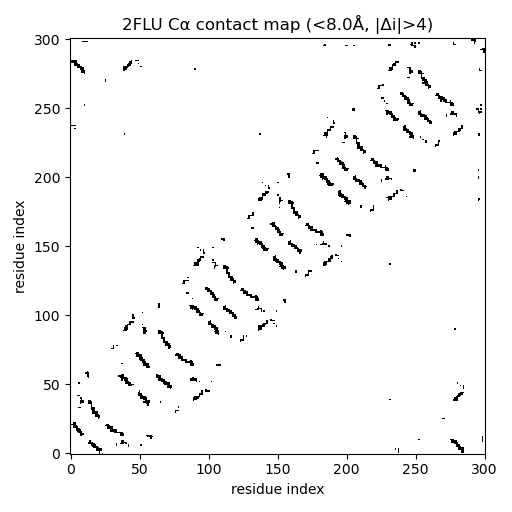 13.01 509 GLY X N 1
ATOM 1458 C CA . GLY A 1 208 ? 13.608 14.302 -0.153 1.00 13.96 509 GLY X CA 1
ATOM 1459 C C . GLY A 1 208 ? 15.066 13.875 -0.317 1.00 13.99 509 GLY X C 1
ATOM 1460 O O . GLY A 1 208 ? 15.425 12.729 -0.019 1.00 14.28 509 GLY X O 1
ATOM 1461 N N . ALA A 1 209 ? 15.901 14.805 -0.783 1.00 13.28 510 ALA X N 1
ATOM 1462 C CA . ALA A 1 209 ? 17.363 14.600 -0.798 1.00 13.65 510 ALA X CA 1
ATOM 1463 C C . ALA A 1 209 ? 17.932 14.787 0.613 1.00 13.91 510 ALA X C 1
ATOM 1464 O O . ALA A 1 209 ? 17.242 15.284 1.513 1.00 15.45 510 ALA X O 1
ATOM 1466 N N . GLY A 1 210 ? 19.173 14.374 0.807 1.00 13.81 511 GLY X N 1
ATOM 1467 C CA . GLY A 1 210 ? 19.922 14.774 2.003 1.00 13.23 511 GLY X CA 1
ATOM 1468 C C . GLY A 1 210 ? 20.785 15.958 1.593 1.00 13.07 511 GLY X C 1
ATOM 1469 O O . GLY A 1 210 ? 21.535 15.871 0.616 1.00 13.65 511 GLY X O 1
ATOM 1470 N N . VAL A 1 211 ? 20.684 17.062 2.329 1.00 12.03 512 VAL X N 1
ATOM 1471 C CA . VAL A 1 211 ? 21.464 18.259 2.012 1.00 12.72 512 VAL X CA 1
ATOM 1472 C C . VAL A 1 211 ? 22.254 18.661 3.254 1.00 12.78 512 VAL X C 1
ATOM 1473 O O . VAL A 1 211 ? 21.693 18.717 4.352 1.00 13.96 512 VAL X O 1
ATOM 1477 N N . CYS A 1 212 ? 23.547 18.919 3.073 1.00 13.03 513 CYS X N 1
ATOM 1478 C CA . CYS A 1 212 ? 24.403 19.339 4.179 1.00 14.85 513 CYS X CA 1
ATOM 1479 C C . CYS A 1 212 ? 25.577 20.143 3.645 1.00 15.07 513 CYS X C 1
ATOM 1480 O O . CYS A 1 212 ? 25.776 20.225 2.435 1.00 15.95 513 CYS X O 1
ATOM 1483 N N . VAL A 1 213 ? 26.319 20.775 4.553 1.00 15.15 514 VAL X N 1
ATOM 1484 C CA A VAL A 1 213 ? 27.521 21.506 4.175 0.50 15.63 514 VAL X CA 1
ATOM 1485 C CA B VAL A 1 213 ? 27.534 21.497 4.175 0.50 15.88 514 VAL X CA 1
ATOM 1486 C C . VAL A 1 213 ? 28.753 20.685 4.554 1.00 16.21 514 VAL X C 1
ATOM 1487 O O . VAL A 1 213 ? 28.793 20.084 5.631 1.00 16.66 514 VAL X O 1
ATOM 1494 N N . LEU A 1 214 ? 29.726 20.644 3.645 1.00 16.77 515 LEU X N 1
ATOM 1495 C CA . LEU A 1 214 ? 31.001 19.968 3.886 1.00 17.98 515 LEU X CA 1
ATOM 1496 C C . LEU A 1 214 ? 32.088 20.765 3.186 1.00 18.36 515 LEU X C 1
ATOM 1497 O O . LEU A 1 214 ? 31.984 21.050 1.990 1.00 18.31 515 LEU X O 1
ATOM 1502 N N . HIS A 1 215 ? 33.123 21.123 3.942 1.00 19.76 516 HIS X N 1
ATOM 1503 C CA . HIS A 1 215 ? 34.208 21.982 3.430 1.00 21.26 516 HIS X CA 1
ATOM 1504 C C . HIS A 1 215 ? 33.674 23.169 2.618 1.00 21.17 516 HIS X C 1
ATOM 1505 O O . HIS A 1 215 ? 34.108 23.402 1.493 1.00 22.15 516 HIS X O 1
ATOM 1512 N N . ASN A 1 216 ? 32.723 23.903 3.184 1.00 21.35 517 ASN X N 1
ATOM 1513 C CA . ASN A 1 216 ? 32.198 25.120 2.538 1.00 21.11 517 ASN X CA 1
ATOM 1514 C C . ASN A 1 216 ? 31.526 24.928 1.176 1.00 20.38 517 ASN X C 1
ATOM 1515 O O . ASN A 1 216 ? 31.420 25.870 0.386 1.00 20.25 517 ASN X O 1
ATOM 1520 N N . CYS A 1 217 ? 31.070 23.709 0.913 1.00 19.15 518 CYS X N 1
ATOM 1521 C CA . CYS A 1 217 ? 30.220 23.432 -0.241 1.00 18.89 518 CYS X CA 1
ATOM 1522 C C . CYS A 1 217 ? 28.924 22.822 0.256 1.00 17.33 518 CYS X C 1
ATOM 1523 O O . CYS A 1 217 ? 28.939 22.114 1.261 1.00 16.85 518 CYS X O 1
ATOM 1526 N N . ILE A 1 218 ? 27.826 23.088 -0.446 1.00 16.06 519 ILE X N 1
ATOM 1527 C CA . ILE A 1 218 ? 26.527 22.500 -0.116 1.00 15.79 519 ILE X CA 1
ATOM 1528 C C . ILE A 1 218 ? 26.379 21.235 -0.955 1.00 15.21 519 ILE X C 1
ATOM 1529 O O . ILE A 1 218 ? 26.407 21.304 -2.175 1.00 16.27 519 ILE X O 1
ATOM 1534 N N . TYR A 1 219 ? 26.219 20.088 -0.307 1.00 13.88 520 TYR X N 1
ATOM 1535 C CA . TYR A 1 219 ? 25.972 18.826 -1.013 1.00 13.84 520 TYR X CA 1
ATOM 1536 C C . TYR A 1 219 ? 24.488 18.460 -1.005 1.00 13.63 520 TYR X C 1
ATOM 1537 O O . TYR A 1 219 ? 23.803 18.661 0.009 1.00 13.72 520 TYR X O 1
ATOM 1546 N N . ALA A 1 220 ? 24.009 17.914 -2.125 1.00 13.22 521 ALA X N 1
ATOM 1547 C CA . ALA A 1 220 ? 22.660 17.359 -2.225 1.00 12.93 521 ALA X CA 1
ATOM 1548 C C . ALA A 1 220 ? 22.789 15.925 -2.724 1.00 12.41 521 ALA X C 1
ATOM 1549 O O . ALA A 1 220 ? 23.323 15.679 -3.817 1.00 13.16 521 ALA X O 1
ATOM 1551 N N . ALA A 1 221 ? 22.385 14.978 -1.878 1.00 12.33 522 ALA X N 1
ATOM 1552 C CA . ALA A 1 221 ? 22.574 13.552 -2.162 1.00 11.75 522 ALA X CA 1
ATOM 1553 C C . ALA A 1 221 ? 21.225 12.866 -2.274 1.00 12.12 522 ALA X C 1
ATOM 1554 O O . ALA A 1 221 ? 20.358 13.014 -1.385 1.00 12.09 522 ALA X O 1
ATOM 1556 N N . GLY A 1 222 ? 21.056 12.092 -3.343 1.00 12.36 523 GLY X N 1
ATOM 1557 C CA . GLY A 1 222 ? 19.825 11.329 -3.497 1.00 12.08 523 GLY X CA 1
ATOM 1558 C C . GLY A 1 222 ? 18.582 12.186 -3.687 1.00 12.00 523 GLY X C 1
ATOM 1559 O O . GLY A 1 222 ? 18.644 13.314 -4.183 1.00 12.64 523 GLY X O 1
ATOM 1560 N N . GLY A 1 223 ? 17.450 11.628 -3.278 1.00 12.30 524 GLY X N 1
ATOM 1561 C CA . GLY A 1 223 ? 16.164 12.278 -3.493 1.00 12.03 524 GLY X CA 1
ATOM 1562 C C . GLY A 1 223 ? 15.364 11.549 -4.548 1.00 13.12 524 GLY X C 1
ATOM 1563 O O . GLY A 1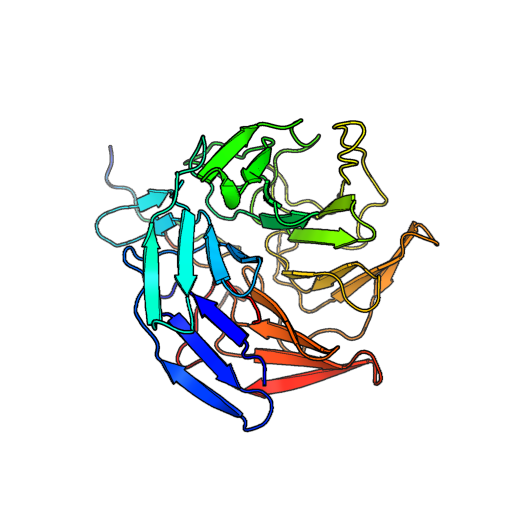 223 ? 15.787 10.508 -5.060 1.00 13.09 524 GLY X O 1
ATOM 1564 N N . TYR A 1 224 ? 14.221 12.137 -4.882 1.00 14.01 525 TYR X N 1
ATOM 1565 C CA . TYR A 1 224 ? 13.289 11.577 -5.849 1.00 14.09 525 TYR X CA 1
ATOM 1566 C C . TYR A 1 224 ? 13.109 12.591 -6.979 1.00 14.93 525 TYR X C 1
ATOM 1567 O O . TYR A 1 224 ? 12.871 13.759 -6.705 1.00 15.46 525 TYR X O 1
ATOM 1576 N N . ASP A 1 225 ? 13.234 12.156 -8.232 1.00 15.51 526 ASP X N 1
ATOM 1577 C CA . ASP A 1 225 ? 13.197 13.121 -9.346 1.00 16.63 526 ASP X CA 1
ATOM 1578 C C . ASP A 1 225 ? 11.824 13.278 -9.990 1.00 17.68 526 ASP X C 1
ATOM 1579 O O . ASP A 1 225 ? 11.687 13.954 -11.025 1.00 18.44 526 ASP X O 1
ATOM 1584 N N . GLY A 1 226 ? 10.822 12.657 -9.375 1.00 18.16 527 GLY X N 1
ATOM 1585 C CA . GLY A 1 226 ? 9.471 12.619 -9.914 1.00 18.70 527 GLY X CA 1
ATOM 1586 C C . GLY A 1 226 ? 9.117 11.262 -10.492 1.00 19.42 527 GLY X C 1
ATOM 1587 O O . GLY A 1 226 ? 7.933 10.967 -10.712 1.00 20.90 527 GLY X O 1
ATOM 1588 N N . GLN A 1 227 ? 10.134 10.441 -10.769 1.00 18.56 528 GLN X N 1
ATOM 1589 C CA . GLN A 1 227 ? 9.934 9.127 -11.383 1.00 18.55 528 GLN X CA 1
ATOM 1590 C C . GLN A 1 227 ? 10.670 8.021 -10.641 1.00 17.59 528 GLN X C 1
ATOM 1591 O O . GLN A 1 227 ? 10.167 6.901 -10.521 1.00 18.47 528 GLN X O 1
ATOM 1593 N N . ASP A 1 228 ? 11.881 8.330 -10.180 1.00 16.22 529 ASP X N 1
ATOM 1594 C CA A ASP A 1 228 ? 12.795 7.358 -9.576 0.50 15.71 529 ASP X CA 1
ATOM 1595 C CA B ASP A 1 228 ? 12.651 7.343 -9.433 0.50 15.73 529 ASP X CA 1
ATOM 1596 C C . ASP A 1 228 ? 13.577 8.004 -8.434 1.00 14.86 529 ASP X C 1
ATOM 1597 O O . ASP A 1 228 ? 13.841 9.209 -8.479 1.00 15.37 529 ASP X O 1
ATOM 1606 N N . GLN A 1 229 ? 13.988 7.197 -7.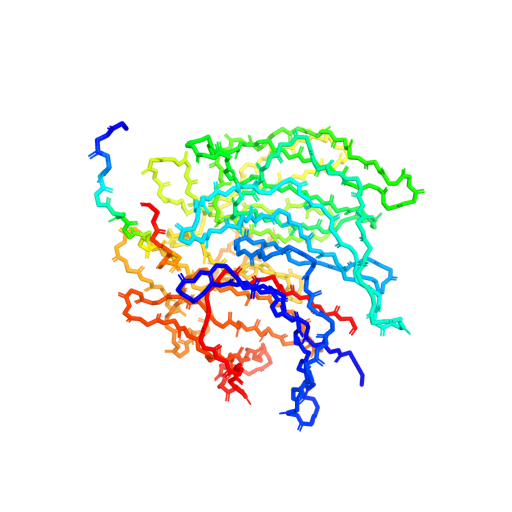462 1.00 13.91 530 GLN X N 1
ATOM 1607 C CA . GLN A 1 229 ? 14.982 7.636 -6.502 1.00 13.51 530 GLN X CA 1
ATOM 1608 C C . GLN A 1 229 ? 16.341 7.741 -7.174 1.00 13.16 530 GLN X C 1
ATOM 1609 O O . GLN A 1 229 ? 16.627 7.065 -8.191 1.00 14.06 530 GLN X O 1
ATOM 1615 N N . LEU A 1 230 ? 17.182 8.582 -6.574 1.00 13.10 531 LEU X N 1
ATOM 1616 C CA . LEU A 1 230 ? 18.472 8.930 -7.139 1.00 12.93 531 LEU X CA 1
ATOM 1617 C C . LEU A 1 230 ? 19.629 8.406 -6.309 1.00 13.25 531 LEU X C 1
ATOM 1618 O O . LEU A 1 230 ? 19.562 8.393 -5.080 1.00 13.29 531 LEU X O 1
ATOM 1623 N N . ASN A 1 231 ? 20.715 8.003 -6.973 1.00 13.40 532 ASN X N 1
ATOM 1624 C CA . ASN A 1 231 ? 21.965 7.851 -6.227 1.00 14.21 532 ASN X CA 1
ATOM 1625 C C . ASN A 1 231 ? 22.978 8.949 -6.499 1.00 13.38 532 ASN X C 1
ATOM 1626 O O . ASN A 1 231 ? 24.026 8.991 -5.860 1.00 14.15 532 ASN X O 1
ATOM 1631 N N . SER A 1 232 ? 22.649 9.864 -7.408 1.00 12.96 533 SER X N 1
ATOM 1632 C CA . SER A 1 232 ? 23.595 10.911 -7.741 1.00 12.62 533 SER X CA 1
ATOM 1633 C C . SER A 1 232 ? 23.720 11.912 -6.592 1.00 12.70 533 SER X C 1
ATOM 1634 O O . SER A 1 232 ? 22.824 12.033 -5.719 1.00 13.76 533 SER X O 1
ATOM 1637 N N . VAL A 1 233 ? 24.836 12.629 -6.606 1.00 12.08 534 VAL X N 1
ATOM 1638 C CA . VAL A 1 233 ? 25.180 13.582 -5.555 1.00 12.41 534 VAL X CA 1
ATOM 1639 C C . VA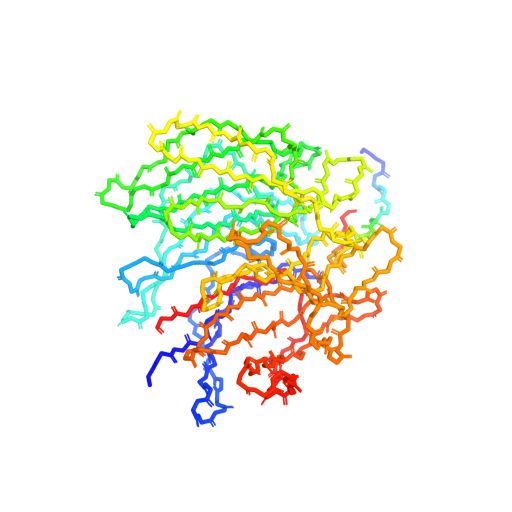L A 1 233 ? 25.794 14.791 -6.265 1.00 12.82 534 VAL X C 1
ATOM 1640 O O . VAL A 1 233 ? 26.661 14.631 -7.126 1.00 13.15 534 VAL X O 1
ATOM 1644 N N . GLU A 1 234 ? 25.321 15.986 -5.936 1.00 12.37 535 GLU X N 1
ATOM 1645 C CA . GLU A 1 234 ? 25.935 17.178 -6.512 1.00 13.06 535 GLU X CA 1
ATOM 1646 C C . GLU A 1 234 ? 26.258 18.192 -5.423 1.00 13.64 535 GLU X C 1
ATOM 1647 O O . GLU A 1 234 ? 25.674 18.164 -4.349 1.00 13.91 535 GLU X O 1
ATOM 1653 N N . ARG A 1 235 ? 27.242 19.044 -5.685 1.00 13.54 536 ARG X N 1
ATOM 1654 C CA . ARG A 1 235 ? 27.613 20.036 -4.686 1.00 14.12 536 ARG X CA 1
ATOM 1655 C C . ARG A 1 235 ? 27.632 21.427 -5.282 1.00 13.77 536 ARG X C 1
ATOM 1656 O O . ARG A 1 235 ? 27.990 21.597 -6.440 1.00 13.75 536 ARG X O 1
ATOM 1664 N N . TYR A 1 236 ? 27.228 22.403 -4.475 1.00 13.29 537 TYR X N 1
ATOM 1665 C CA . TYR A 1 236 ? 27.164 23.789 -4.900 1.00 13.83 537 TYR X CA 1
ATOM 1666 C C . TYR A 1 236 ? 28.326 24.581 -4.314 1.00 14.27 537 TYR X C 1
ATOM 1667 O O . TYR A 1 236 ? 28.619 24.484 -3.120 1.00 14.23 537 TYR X O 1
ATOM 1676 N N . ASP A 1 237 ? 28.988 25.352 -5.169 1.00 15.44 538 ASP X N 1
ATOM 1677 C CA . ASP A 1 237 ? 30.029 26.267 -4.734 1.00 16.67 538 ASP X CA 1
ATOM 1678 C C . ASP A 1 237 ? 29.525 27.695 -4.931 1.00 16.87 538 ASP X C 1
ATOM 1679 O O . ASP A 1 237 ? 29.232 28.095 -6.068 1.00 16.81 538 ASP X O 1
ATOM 1684 N N . VAL A 1 238 ? 29.442 28.461 -3.841 1.00 17.31 539 VAL X N 1
ATOM 1685 C CA A VAL A 1 238 ? 28.897 29.822 -3.908 0.50 18.02 539 VAL X CA 1
ATOM 1686 C CA B VAL A 1 238 ? 28.900 29.827 -3.891 0.50 18.17 539 VAL X CA 1
ATOM 1687 C C . VAL A 1 238 ? 29.812 30.757 -4.692 1.00 18.52 539 VAL X C 1
ATOM 1688 O O . VAL A 1 238 ? 29.356 31.762 -5.255 1.00 19.52 539 VAL X O 1
ATOM 1695 N N . GLU A 1 239 ? 31.100 30.416 -4.741 1.00 18.43 540 GLU X N 1
ATOM 1696 C CA . GLU A 1 239 ? 32.077 31.234 -5.455 1.00 19.60 540 GLU X CA 1
ATOM 1697 C C . GLU A 1 239 ? 31.935 31.156 -6.967 1.00 19.44 540 GLU X C 1
ATOM 1698 O O . GLU A 1 239 ? 32.102 32.167 -7.660 1.00 21.15 540 GLU X O 1
ATOM 1704 N N . THR A 1 240 ? 31.608 29.966 -7.470 1.00 18.27 541 THR X N 1
ATOM 1705 C CA . THR A 1 240 ? 31.452 29.747 -8.904 1.00 17.81 541 THR X CA 1
ATOM 1706 C C . THR A 1 240 ? 29.975 29.717 -9.308 1.00 17.77 541 THR X C 1
ATOM 1707 O O . THR A 1 240 ? 29.663 29.700 -10.502 1.00 17.64 541 THR X O 1
ATOM 1711 N N . GLU A 1 241 ? 29.086 29.687 -8.310 1.00 17.59 542 GLU X N 1
ATOM 1712 C CA . GLU A 1 241 ? 27.632 29.596 -8.541 1.00 18.51 542 GLU X CA 1
ATOM 1713 C C . GLU A 1 241 ? 27.252 28.401 -9.418 1.00 17.92 542 GLU X C 1
ATOM 1714 O O . GLU A 1 241 ? 26.332 28.477 -10.234 1.00 18.54 542 GLU X O 1
ATOM 1720 N N . THR A 1 242 ? 27.964 27.291 -9.230 1.00 16.25 543 THR X N 1
ATOM 1721 C CA . THR A 1 242 ? 27.798 26.104 -10.049 1.00 15.89 543 THR X CA 1
ATOM 1722 C C . THR A 1 242 ? 27.566 24.877 -9.180 1.00 14.64 543 THR X C 1
ATOM 1723 O O . THR A 1 242 ? 28.186 24.735 -8.127 1.00 14.33 543 THR X O 1
ATOM 1727 N N . TRP A 1 243 ? 26.642 24.024 -9.622 1.00 13.49 544 TRP X N 1
ATOM 1728 C CA . TRP A 1 243 ? 26.450 22.690 -9.067 1.00 13.56 544 TRP X CA 1
ATOM 1729 C C . TRP A 1 243 ? 27.243 21.692 -9.900 1.00 14.44 544 TRP X C 1
ATOM 1730 O O . TRP A 1 243 ? 27.111 21.666 -11.124 1.00 15.72 544 TRP X O 1
ATOM 1741 N N . THR A 1 244 ? 28.039 20.861 -9.242 1.00 13.78 545 THR X N 1
ATOM 1742 C CA . THR A 1 244 ? 28.854 19.868 -9.923 1.00 14.97 545 THR X CA 1
ATOM 1743 C C . THR A 1 244 ? 28.569 18.483 -9.338 1.00 14.64 545 THR X C 1
ATOM 1744 O O . THR A 1 244 ? 28.460 18.339 -8.126 1.00 15.12 545 THR X O 1
ATOM 1748 N N . PHE A 1 245 ? 28.466 17.469 -10.196 1.00 14.33 546 PHE X N 1
ATOM 1749 C CA . PHE A 1 245 ? 28.358 16.095 -9.703 1.00 14.54 546 PHE X CA 1
ATOM 1750 C C . PHE A 1 245 ? 29.648 15.596 -9.070 1.00 14.35 546 PHE X C 1
ATOM 1751 O O . PHE A 1 245 ? 30.761 15.875 -9.566 1.00 14.82 546 PHE X O 1
ATOM 1759 N N . VAL A 1 246 ? 29.489 14.867 -7.971 1.00 14.06 547 VAL X N 1
ATOM 1760 C CA . VAL A 1 246 ? 30.587 14.082 -7.405 1.00 14.09 547 VAL X CA 1
ATOM 1761 C C . VAL A 1 246 ? 30.251 12.590 -7.528 1.00 13.57 547 VAL X C 1
ATOM 1762 O O . VAL A 1 246 ? 29.336 12.230 -8.251 1.00 13.85 547 VAL X O 1
ATOM 1766 N N . ALA A 1 247 ? 31.014 11.723 -6.872 1.00 13.65 548 ALA X N 1
ATOM 1767 C CA . ALA A 1 247 ? 30.761 10.283 -6.975 1.00 14.00 548 ALA X CA 1
ATOM 1768 C C . ALA A 1 247 ? 29.357 9.964 -6.458 1.00 14.20 548 ALA X C 1
ATOM 1769 O O . ALA A 1 247 ? 28.934 10.550 -5.472 1.00 14.01 548 ALA X O 1
ATOM 1771 N N . PRO A 1 248 ? 28.618 9.093 -7.169 1.00 14.71 549 PRO X N 1
ATOM 1772 C CA . PRO A 1 248 ? 27.290 8.708 -6.703 1.00 14.01 549 PRO X CA 1
ATOM 1773 C C . PRO A 1 248 ? 27.346 7.714 -5.548 1.00 14.39 549 PRO X C 1
ATOM 1774 O O . PRO A 1 248 ? 28.318 6.950 -5.405 1.00 14.24 549 PRO X O 1
ATOM 1778 N N . MET A 1 249 ? 26.291 7.722 -4.739 1.00 14.09 550 MET X N 1
ATOM 1779 C CA . MET A 1 249 ? 26.125 6.715 -3.715 1.00 13.79 550 MET X CA 1
ATOM 1780 C C . MET A 1 249 ? 25.920 5.359 -4.369 1.00 13.73 550 MET X C 1
ATOM 1781 O O . MET A 1 249 ? 25.494 5.274 -5.529 1.00 13.04 550 MET X O 1
ATOM 1786 N N . LYS A 1 250 ? 26.212 4.304 -3.619 1.00 13.92 551 LYS X N 1
ATOM 1787 C CA . LYS A 1 250 ? 25.973 2.943 -4.098 1.00 14.68 551 LYS X CA 1
ATOM 1788 C C . LYS A 1 250 ? 24.468 2.667 -4.209 1.00 14.82 551 LYS X C 1
ATOM 1789 O O . LYS A 1 250 ? 24.001 2.074 -5.182 1.00 16.31 551 LYS X O 1
ATOM 1791 N N . HIS A 1 251 ? 23.712 3.138 -3.212 1.00 13.69 552 HIS X N 1
ATOM 1792 C CA . HIS A 1 251 ? 22.279 2.840 -3.123 1.00 13.63 552 HIS X CA 1
ATOM 1793 C C . HIS A 1 251 ? 21.414 4.090 -3.281 1.00 13.23 552 HIS X C 1
ATOM 1794 O O . HIS A 1 251 ? 21.517 5.022 -2.472 1.00 14.23 552 HIS X O 1
ATOM 1801 N N . ARG A 1 252 ? 20.555 4.091 -4.304 1.00 13.16 553 ARG X N 1
ATOM 1802 C CA A ARG A 1 252 ? 19.621 5.196 -4.519 0.50 12.67 553 ARG X CA 1
ATOM 1803 C CA B ARG A 1 252 ? 19.612 5.189 -4.519 0.50 13.16 553 ARG X CA 1
ATOM 1804 C C . ARG A 1 252 ? 18.664 5.283 -3.341 1.00 12.99 553 ARG X C 1
ATOM 1805 O O . ARG A 1 252 ? 18.295 4.259 -2.761 1.00 12.96 553 ARG X O 1
ATOM 1820 N N . ARG A 1 253 ? 18.281 6.505 -2.981 1.00 11.83 554 ARG X N 1
ATOM 1821 C CA . ARG A 1 253 ? 17.456 6.669 -1.780 1.00 11.92 554 ARG X CA 1
ATOM 1822 C C . ARG A 1 253 ? 16.865 8.066 -1.739 1.00 12.00 554 ARG X C 1
ATOM 1823 O O . ARG A 1 253 ? 17.508 9.038 -2.158 1.00 12.09 554 ARG X O 1
ATOM 1831 N N . SER A 1 254 ? 15.644 8.144 -1.215 1.00 11.90 555 SER X N 1
ATOM 1832 C CA . SER A 1 254 ? 15.048 9.429 -0.827 1.00 12.62 555 SER X CA 1
ATOM 1833 C C . SER A 1 254 ? 14.571 9.322 0.627 1.00 12.61 555 SER X C 1
ATOM 1834 O O . SER A 1 254 ? 14.524 8.224 1.184 1.00 12.08 555 SER X O 1
ATOM 1837 N N . ALA A 1 255 ? 14.257 10.459 1.252 1.00 12.28 556 ALA X N 1
ATOM 1838 C CA . ALA A 1 255 ? 13.864 10.492 2.666 1.00 13.29 556 ALA X CA 1
ATOM 1839 C C . ALA A 1 255 ? 14.972 9.843 3.514 1.00 13.20 556 ALA X C 1
ATOM 1840 O O . ALA A 1 255 ? 14.731 9.066 4.432 1.00 13.28 556 ALA X O 1
ATOM 1842 N N . LEU A 1 256 ? 16.210 10.154 3.137 1.00 13.64 557 LEU X N 1
ATOM 1843 C CA . LEU A 1 256 ? 17.398 9.772 3.911 1.00 14.24 557 LEU X CA 1
ATOM 1844 C C . LEU A 1 256 ? 17.719 10.825 4.977 1.00 14.79 557 LEU X C 1
ATOM 1845 O O . LEU A 1 256 ? 17.224 11.956 4.920 1.00 16.14 557 LEU X O 1
ATOM 1850 N N . GLY A 1 257 ? 18.525 10.434 5.960 1.00 14.06 558 GLY X N 1
ATOM 1851 C CA . GLY A 1 257 ? 19.125 11.391 6.885 1.00 15.07 558 GLY X CA 1
ATOM 1852 C C . GLY A 1 257 ? 20.567 11.604 6.465 1.00 15.26 558 GLY X C 1
ATOM 1853 O O . GLY A 1 257 ? 21.230 10.674 6.030 1.00 16.63 558 GLY X O 1
ATOM 1854 N N . ILE A 1 258 ? 21.041 12.836 6.563 1.00 15.18 559 ILE X N 1
ATOM 1855 C CA . ILE A 1 258 ? 22.427 13.130 6.223 1.00 15.13 559 ILE X CA 1
ATOM 1856 C C . ILE A 1 258 ? 23.098 13.930 7.338 1.00 15.01 559 ILE X C 1
ATOM 1857 O O . ILE A 1 258 ? 22.471 14.778 7.985 1.00 15.13 559 ILE X O 1
ATOM 1862 N N . THR A 1 259 ? 24.375 13.654 7.566 1.00 14.18 560 THR X N 1
ATOM 1863 C CA . THR A 1 259 ? 25.144 14.454 8.517 1.00 15.35 560 THR X CA 1
ATOM 1864 C C . THR A 1 259 ? 26.630 14.399 8.204 1.00 15.51 560 THR X C 1
ATOM 1865 O O . THR A 1 259 ? 27.058 13.641 7.336 1.00 15.51 560 THR X O 1
ATOM 1869 N N . VAL A 1 260 ? 27.408 15.223 8.898 1.00 14.75 561 VAL X N 1
ATOM 1870 C CA . VAL A 1 260 ? 28.849 15.263 8.708 1.00 14.80 561 VAL X CA 1
ATOM 1871 C C . VAL A 1 260 ? 29.511 14.912 10.033 1.00 14.69 561 VAL X C 1
ATOM 1872 O O . VAL A 1 260 ? 29.126 15.422 11.086 1.00 15.19 561 VAL X O 1
ATOM 1876 N N . HIS A 1 261 ? 30.476 14.006 9.962 1.00 14.41 562 HIS X N 1
ATOM 1877 C CA . HIS A 1 261 ? 31.247 13.603 11.141 1.00 15.69 562 HIS X CA 1
ATOM 1878 C C . HIS A 1 261 ? 32.700 13.567 10.709 1.00 16.83 562 HIS X C 1
ATOM 1879 O O . HIS A 1 261 ? 33.046 12.856 9.759 1.00 17.21 562 HIS X O 1
ATOM 1886 N N . GLN A 1 262 ? 33.534 14.353 11.403 1.00 17.87 563 GLN X N 1
ATOM 1887 C CA A GLN A 1 262 ? 34.980 14.405 11.139 0.50 18.43 563 GLN X CA 1
ATOM 1888 C CA B GLN A 1 262 ? 34.977 14.407 11.140 0.50 18.15 563 GLN X CA 1
ATOM 1889 C C . GLN A 1 262 ? 35.297 14.508 9.644 1.00 17.77 563 GLN X C 1
ATOM 1890 O O . GLN A 1 262 ? 36.069 13.716 9.099 1.00 17.99 563 GLN X O 1
ATOM 1901 N N . GLY A 1 263 ? 34.667 15.482 8.980 1.00 17.29 564 GLY X N 1
ATOM 1902 C CA . GLY A 1 263 ? 34.984 15.787 7.583 1.00 16.75 564 GLY X CA 1
ATOM 1903 C C . GLY A 1 263 ? 34.518 14.789 6.528 1.00 16.55 564 GLY X C 1
ATOM 1904 O O . GLY A 1 263 ? 35.002 14.809 5.397 1.00 16.82 564 GLY X O 1
ATOM 1905 N N . ARG A 1 264 ? 33.603 13.902 6.909 1.00 16.05 565 ARG X N 1
ATOM 1906 C CA . ARG A 1 264 ? 32.992 12.959 5.981 1.00 16.46 565 ARG X CA 1
ATOM 1907 C C . ARG A 1 264 ? 31.474 13.035 6.097 1.00 15.60 565 ARG X C 1
ATOM 1908 O O . ARG A 1 264 ? 30.940 13.307 7.174 1.00 15.19 565 ARG X O 1
ATOM 1916 N N . ILE A 1 265 ? 30.797 12.811 4.970 1.00 14.88 566 ILE X N 1
ATOM 1917 C CA . ILE A 1 265 ? 29.337 12.817 4.921 1.00 14.40 566 ILE X CA 1
ATOM 1918 C C . ILE A 1 265 ? 28.853 11.410 5.223 1.00 14.02 566 ILE X C 1
ATOM 1919 O O . ILE A 1 265 ? 29.422 10.444 4.721 1.00 14.62 566 ILE X O 1
ATOM 1924 N N . TYR A 1 266 ? 27.822 11.293 6.058 1.00 13.13 567 TYR X N 1
ATOM 1925 C CA . TYR A 1 266 ? 27.148 10.008 6.271 1.00 13.43 567 TYR X CA 1
ATOM 1926 C C . TYR A 1 266 ? 25.700 10.137 5.849 1.00 13.03 567 TYR X C 1
ATOM 1927 O O . TYR A 1 266 ? 25.048 11.126 6.206 1.00 13.67 567 TYR X O 1
ATOM 1936 N N . VAL A 1 267 ? 25.217 9.174 5.068 1.00 13.05 568 VAL X N 1
ATOM 1937 C CA . VAL A 1 267 ? 23.788 9.106 4.716 1.00 13.35 568 VAL X CA 1
ATOM 1938 C C . VAL A 1 267 ? 23.182 7.870 5.359 1.00 13.62 568 VAL X C 1
ATOM 1939 O O . VAL A 1 267 ? 23.815 6.810 5.356 1.00 13.92 568 VAL X O 1
ATOM 1943 N N . LEU A 1 268 ? 21.979 8.013 5.920 1.00 13.04 569 LEU X N 1
ATOM 1944 C CA . LEU A 1 268 ? 21.384 6.926 6.683 1.00 13.35 569 LEU X CA 1
ATOM 1945 C C . LEU A 1 268 ? 19.992 6.612 6.196 1.00 13.07 569 LEU X C 1
ATOM 1946 O O . LEU A 1 268 ? 19.132 7.502 6.154 1.00 13.99 569 LEU X O 1
ATOM 1951 N N . GLY A 1 269 ? 19.759 5.344 5.862 1.00 13.21 570 GLY X N 1
ATOM 1952 C CA . GLY A 1 269 ? 18.402 4.894 5.553 1.00 12.33 570 GLY X CA 1
ATOM 1953 C C . GLY A 1 269 ? 17.784 5.559 4.335 1.00 11.81 570 GLY X C 1
ATOM 1954 O O . GLY A 1 269 ? 18.480 6.038 3.431 1.00 12.37 570 GLY X O 1
ATOM 1955 N N . GLY A 1 270 ? 16.460 5.556 4.325 1.00 11.28 571 GLY X N 1
ATOM 1956 C CA . GLY A 1 270 ? 15.697 6.082 3.204 1.00 11.10 571 GLY X CA 1
ATOM 1957 C C . GLY A 1 270 ? 14.796 5.032 2.576 1.00 11.79 571 GLY X C 1
ATOM 1958 O O . GLY A 1 270 ? 14.639 3.919 3.103 1.00 12.95 571 GLY X O 1
ATOM 1959 N N . TYR A 1 271 ? 14.209 5.403 1.450 1.00 12.03 572 TYR X N 1
ATOM 1960 C CA . TYR A 1 271 ? 13.300 4.528 0.720 1.00 12.35 572 TYR X CA 1
ATOM 1961 C C . TYR A 1 271 ? 13.762 4.533 -0.731 1.00 13.12 572 TYR X C 1
ATOM 1962 O O . TYR A 1 271 ? 14.191 5.567 -1.225 1.00 12.40 572 TYR X O 1
ATOM 1971 N N . ASP A 1 272 ? 13.652 3.398 -1.419 1.00 13.96 573 ASP X N 1
ATOM 1972 C CA . ASP A 1 272 ? 14.058 3.362 -2.820 1.00 15.64 573 ASP X CA 1
ATOM 1973 C C . ASP A 1 272 ? 12.957 2.879 -3.783 1.00 16.20 573 ASP X C 1
ATOM 1974 O O . ASP A 1 272 ? 13.251 2.456 -4.914 1.00 17.16 573 ASP X O 1
ATOM 1979 N N . GLY A 1 273 ? 11.705 2.951 -3.347 1.00 16.29 574 GLY X N 1
ATOM 1980 C CA . GLY A 1 273 ? 10.583 2.501 -4.164 1.00 16.93 574 GLY X CA 1
ATOM 1981 C C . GLY A 1 273 ? 10.243 1.040 -3.946 1.00 16.66 574 GLY X C 1
ATOM 1982 O O . GLY A 1 273 ? 9.160 0.592 -4.334 1.00 17.90 574 GLY X O 1
ATOM 1983 N N . HIS A 1 274 ? 11.161 0.287 -3.332 1.00 15.87 575 HIS X N 1
ATOM 1984 C CA . HIS A 1 274 ? 10.977 -1.154 -3.135 1.00 16.07 575 HIS X CA 1
ATOM 1985 C C . HIS A 1 274 ? 11.235 -1.625 -1.712 1.00 15.32 575 HIS X C 1
ATOM 1986 O O . HIS A 1 274 ? 10.644 -2.613 -1.250 1.00 15.19 575 HIS X O 1
ATOM 1993 N N . THR A 1 275 ? 12.127 -0.914 -1.030 1.00 14.38 576 THR X N 1
ATOM 1994 C CA . THR A 1 275 ? 12.610 -1.306 0.300 1.00 14.62 576 THR X CA 1
ATOM 1995 C C . THR A 1 275 ? 12.880 -0.058 1.142 1.00 14.14 576 THR X C 1
ATOM 1996 O O . THR A 1 275 ? 13.046 1.065 0.610 1.00 14.26 576 THR X O 1
ATOM 2000 N N . PHE A 1 276 ? 12.962 -0.294 2.448 1.00 13.50 577 PHE X N 1
ATOM 2001 C CA . PHE A 1 276 ? 13.418 0.696 3.433 1.00 13.48 577 PHE X CA 1
ATOM 2002 C C . PHE A 1 276 ? 14.858 0.381 3.779 1.00 14.41 577 PHE X C 1
ATOM 2003 O O . PHE A 1 276 ? 15.179 -0.721 4.245 1.00 15.34 577 PHE X O 1
ATOM 2011 N N . LEU A 1 277 ? 15.739 1.332 3.503 1.00 13.19 578 LEU X N 1
ATOM 2012 C CA 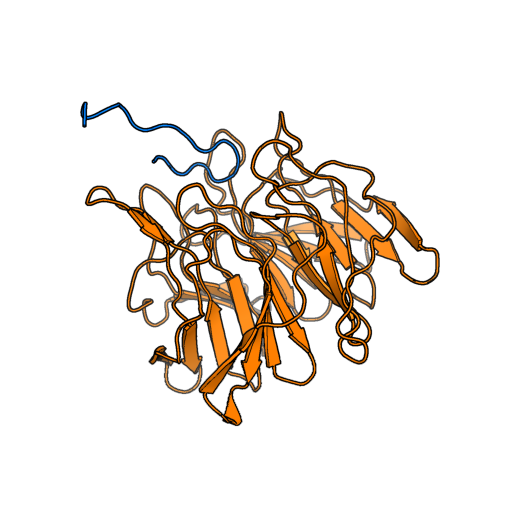. LEU A 1 277 ? 17.166 1.081 3.614 1.00 13.70 578 LEU X CA 1
ATOM 2013 C C . LEU A 1 277 ? 17.624 1.063 5.059 1.00 13.68 578 LEU X C 1
ATOM 2014 O O . LEU A 1 277 ? 17.229 1.903 5.853 1.00 13.16 578 LEU X O 1
ATOM 2019 N N . ASP A 1 278 ? 18.462 0.086 5.384 1.00 14.31 579 ASP X N 1
ATOM 2020 C CA . ASP A 1 278 ? 19.261 0.169 6.609 1.00 14.36 579 ASP X CA 1
ATOM 2021 C C . ASP A 1 278 ? 20.708 0.639 6.366 1.00 14.51 579 ASP X C 1
ATOM 2022 O O . ASP A 1 278 ? 21.452 0.849 7.316 1.00 15.40 579 ASP X O 1
ATOM 2027 N N . SER A 1 279 ? 21.084 0.803 5.099 1.00 13.94 580 SER X N 1
ATOM 2028 C CA A SER A 1 279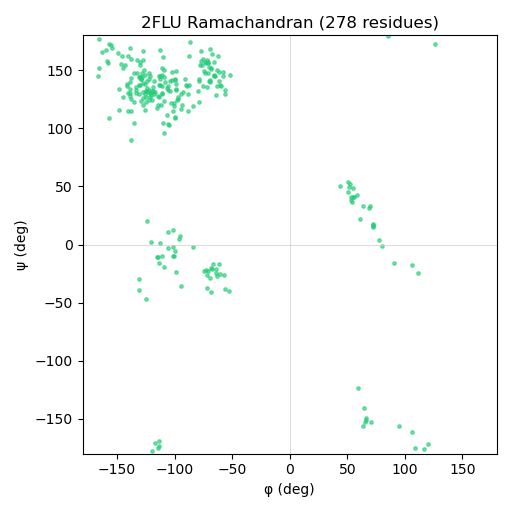 ? 22.444 1.154 4.692 0.50 13.86 580 SER X CA 1
ATOM 2029 C CA B SER A 1 279 ? 22.464 1.124 4.756 0.50 14.39 580 SER X CA 1
ATOM 2030 C C . SER A 1 279 ? 22.859 2.507 5.229 1.00 13.88 580 SER X C 1
ATOM 2031 O O . SER A 1 279 ? 22.077 3.466 5.133 1.00 14.19 580 SER X O 1
ATOM 2036 N N . VAL A 1 280 ? 24.077 2.582 5.766 1.00 13.57 581 VAL X N 1
ATOM 2037 C CA . VAL A 1 280 ? 24.709 3.852 6.067 1.00 13.52 581 VAL X CA 1
ATOM 2038 C C . VAL A 1 280 ? 25.922 3.941 5.163 1.00 14.16 581 VAL X C 1
ATOM 2039 O O . VAL A 1 280 ? 26.820 3.088 5.247 1.00 14.52 581 VAL X O 1
ATOM 2043 N N . GLU A 1 281 ? 25.944 4.934 4.279 1.00 14.21 582 GLU X N 1
ATOM 2044 C CA . GLU A 1 281 ? 27.124 5.119 3.437 1.00 14.50 582 GLU X CA 1
ATOM 2045 C C . GLU A 1 281 ? 27.880 6.359 3.851 1.00 14.68 582 GLU X C 1
ATOM 2046 O O . GLU A 1 281 ? 27.285 7.338 4.331 1.00 14.44 582 GLU X O 1
ATOM 2052 N N . CYS A 1 282 ? 29.190 6.306 3.641 1.00 15.31 583 CYS X N 1
ATOM 2053 C CA . CYS A 1 282 ? 30.108 7.371 4.049 1.00 15.19 583 CYS X CA 1
ATOM 2054 C C . CYS A 1 282 ? 30.844 7.894 2.828 1.00 15.30 583 CYS X C 1
ATOM 2055 O O . CYS A 1 282 ? 31.437 7.112 2.079 1.00 14.46 583 CYS X O 1
ATOM 2058 N N . TYR A 1 283 ? 30.787 9.213 2.632 1.00 14.59 584 TYR X N 1
ATOM 2059 C CA . TYR A 1 283 ? 31.512 9.866 1.562 1.00 14.59 584 TYR X CA 1
ATOM 2060 C C . TYR A 1 283 ? 32.786 10.524 2.081 1.00 14.84 584 TYR X C 1
ATOM 2061 O O . TYR A 1 283 ? 32.733 11.385 2.956 1.00 14.24 584 TYR X O 1
ATOM 2070 N N . ASP A 1 284 ? 33.924 10.113 1.526 1.00 15.66 585 ASP X N 1
ATOM 2071 C CA . ASP A 1 284 ? 35.195 10.725 1.869 1.00 16.50 585 ASP X CA 1
ATOM 2072 C C . ASP A 1 284 ? 35.557 11.715 0.768 1.00 16.85 585 ASP X C 1
ATOM 2073 O O . ASP A 1 284 ? 35.869 11.297 -0.357 1.00 16.18 585 ASP X O 1
ATOM 2078 N N . PRO A 1 285 ? 35.510 13.031 1.076 1.00 17.37 586 PRO X N 1
ATOM 2079 C CA . PRO A 1 285 ? 35.768 14.007 0.017 1.00 17.73 586 PRO X CA 1
ATOM 2080 C C . PRO A 1 285 ? 37.220 13.988 -0.453 1.00 18.52 586 PRO X C 1
ATOM 2081 O O . PRO A 1 285 ? 37.514 14.447 -1.553 1.00 19.00 586 PRO X O 1
ATOM 2085 N N . ASP A 1 286 ? 38.115 13.451 0.373 1.00 19.17 587 ASP X N 1
ATOM 2086 C CA . ASP A 1 286 ? 39.534 13.438 0.034 1.00 20.37 587 ASP X CA 1
ATOM 2087 C C . ASP A 1 286 ? 39.866 12.402 -1.046 1.00 20.48 587 ASP X C 1
ATOM 2088 O O . ASP A 1 286 ? 40.886 12.531 -1.730 1.00 21.78 587 ASP X O 1
ATOM 2093 N N . THR A 1 287 ? 39.012 11.380 -1.183 1.00 19.65 588 THR X N 1
ATOM 2094 C CA . THR A 1 287 ? 39.149 10.337 -2.209 1.00 19.62 588 THR X CA 1
ATOM 2095 C C . THR A 1 287 ? 38.004 10.342 -3.237 1.00 18.85 588 THR X C 1
ATOM 2096 O O . THR A 1 287 ? 38.075 9.648 -4.255 1.00 19.65 588 THR X O 1
ATOM 2100 N N . ASP A 1 288 ? 36.949 11.108 -2.952 1.00 17.91 589 ASP X N 1
ATOM 2101 C CA . ASP A 1 288 ? 35.726 11.152 -3.773 1.00 17.85 589 ASP X CA 1
ATOM 2102 C C . ASP A 1 288 ? 35.148 9.750 -3.953 1.00 17.14 589 ASP X C 1
ATOM 2103 O O . ASP A 1 288 ? 34.858 9.304 -5.064 1.00 17.25 589 ASP X O 1
ATOM 2108 N N . THR A 1 289 ? 35.023 9.039 -2.835 1.00 17.21 590 THR X N 1
ATOM 2109 C CA . THR A 1 289 ? 34.442 7.709 -2.867 1.00 17.27 590 THR X CA 1
ATOM 2110 C C . THR A 1 289 ? 33.445 7.526 -1.734 1.00 16.90 590 THR X C 1
ATOM 2111 O O . THR A 1 289 ? 33.607 8.088 -0.652 1.00 17.33 590 THR X O 1
ATOM 2115 N N . TRP A 1 290 ? 32.420 6.726 -2.005 1.00 16.75 591 TRP X N 1
ATOM 2116 C CA . TRP A 1 290 ? 31.466 6.291 -0.997 1.00 16.70 591 TRP X CA 1
ATOM 2117 C C . TRP A 1 290 ? 31.792 4.855 -0.587 1.00 17.38 591 TRP X C 1
ATOM 2118 O O . TRP A 1 290 ? 32.293 4.067 -1.403 1.00 17.68 591 TRP X O 1
ATOM 2129 N N . SER A 1 291 ? 31.515 4.515 0.672 1.00 17.65 592 SER X N 1
ATOM 2130 C CA . SER A 1 291 ? 31.526 3.107 1.088 1.00 18.29 592 SER X CA 1
ATOM 2131 C C . SER A 1 291 ? 30.421 2.867 2.099 1.00 18.25 592 SER X C 1
ATOM 2132 O O . SER A 1 291 ? 29.990 3.793 2.783 1.00 17.42 592 SER X O 1
ATOM 2135 N N . GLU A 1 292 ? 29.949 1.629 2.184 1.00 17.88 593 GLU X N 1
ATOM 2136 C CA . GLU A 1 292 ? 28.942 1.294 3.174 1.00 18.85 593 GLU X CA 1
ATOM 2137 C C . GLU A 1 292 ? 29.678 0.905 4.448 1.00 18.67 593 GLU X C 1
ATOM 2138 O O . GLU A 1 292 ? 30.412 -0.097 4.484 1.00 19.89 593 GLU X O 1
ATOM 2144 N N . VAL A 1 293 ? 29.506 1.705 5.492 1.00 18.37 594 VAL X N 1
ATOM 2145 C CA . VAL A 1 293 ? 30.331 1.529 6.684 1.00 18.24 594 VAL X CA 1
ATOM 2146 C C . VAL A 1 293 ? 29.635 0.748 7.771 1.00 18.00 594 VAL X C 1
ATOM 2147 O O . VAL A 1 293 ? 30.285 0.156 8.628 1.00 18.68 594 VAL X O 1
ATOM 2151 N N . THR A 1 294 ? 28.310 0.757 7.739 1.00 17.04 595 THR X N 1
ATOM 2152 C CA . THR A 1 294 ? 27.522 0.057 8.743 1.00 17.02 595 THR X CA 1
ATOM 2153 C C . THR A 1 294 ? 26.100 -0.027 8.231 1.00 16.82 595 THR X C 1
ATOM 2154 O O . THR A 1 294 ? 25.788 0.476 7.144 1.00 16.62 595 THR X O 1
ATOM 2158 N N . ARG A 1 295 ? 25.255 -0.705 8.997 1.00 16.73 596 ARG X N 1
ATOM 2159 C CA . ARG A 1 295 ? 23.836 -0.718 8.744 1.00 17.07 596 ARG X CA 1
ATOM 2160 C C . ARG A 1 295 ? 23.132 -0.403 10.048 1.00 16.63 596 ARG X C 1
ATOM 2161 O O . ARG A 1 295 ? 23.601 -0.779 11.121 1.00 17.33 596 ARG X O 1
ATOM 2169 N N . MET A 1 296 ? 22.027 0.326 9.946 1.00 16.47 597 MET X N 1
ATOM 2170 C CA A MET A 1 296 ? 21.157 0.582 11.079 0.50 17.64 597 MET X CA 1
ATOM 2171 C CA B MET A 1 296 ? 21.168 0.572 11.095 0.50 15.71 597 MET X CA 1
ATOM 2172 C C . MET A 1 296 ? 20.574 -0.743 11.567 1.00 16.32 597 MET X C 1
ATOM 2173 O O . MET A 1 296 ? 20.590 -1.743 10.828 1.00 16.10 597 MET X O 1
ATOM 2182 N N . THR A 1 297 ? 20.058 -0.757 12.802 1.00 16.72 598 THR X N 1
ATOM 2183 C CA . THR A 1 297 ? 19.491 -1.985 13.377 1.00 17.37 598 THR X CA 1
ATOM 2184 C C . THR A 1 297 ? 18.254 -2.477 12.624 1.00 16.88 598 THR X C 1
ATOM 2185 O O . THR A 1 297 ? 17.886 -3.660 12.711 1.00 17.56 598 THR X O 1
ATOM 2189 N N . SER A 1 298 ? 17.617 -1.572 11.884 1.00 16.21 599 SER X N 1
ATOM 2190 C CA . SER A 1 298 ? 16.505 -1.926 11.009 1.00 15.92 599 SER X CA 1
ATOM 2191 C C . SER A 1 298 ? 16.339 -0.869 9.922 1.00 14.85 599 SER X C 1
ATOM 2192 O O . SER A 1 298 ? 16.770 0.276 10.090 1.00 15.53 599 SER X O 1
ATOM 2195 N N . GLY A 1 299 ? 15.736 -1.266 8.810 1.00 14.18 600 GLY X N 1
ATOM 2196 C CA . GLY A 1 299 ? 15.500 -0.347 7.702 1.00 13.69 600 GLY X CA 1
ATOM 2197 C C . GLY A 1 299 ? 14.442 0.662 8.084 1.00 13.16 600 GLY X C 1
ATOM 2198 O O . GLY A 1 299 ? 13.459 0.320 8.741 1.00 13.47 600 GLY X O 1
ATOM 2199 N N . ARG A 1 300 ? 14.637 1.909 7.662 1.00 12.67 601 ARG X N 1
ATOM 2200 C CA . ARG A 1 300 ? 13.663 2.976 7.967 1.00 12.62 601 ARG X CA 1
ATOM 2201 C C . ARG A 1 300 ? 13.924 4.182 7.089 1.00 12.92 601 ARG X C 1
ATOM 2202 O O . ARG A 1 300 ? 15.047 4.418 6.659 1.00 13.84 601 ARG X O 1
ATOM 2210 N N . SER A 1 301 ? 12.865 4.938 6.810 1.00 12.49 602 SER X N 1
ATOM 2211 C CA . SER A 1 301 ? 13.018 6.232 6.125 1.00 12.19 602 SER X CA 1
ATOM 2212 C C . SER A 1 301 ? 12.648 7.394 7.039 1.00 12.54 602 SER X C 1
ATOM 2213 O O . SER A 1 301 ? 12.066 7.196 8.097 1.00 12.80 602 SER X O 1
ATOM 2216 N N . GLY A 1 302 ? 12.984 8.612 6.625 1.00 12.17 603 GLY X N 1
ATOM 2217 C CA . GLY A 1 302 ? 12.479 9.802 7.321 1.00 13.31 603 GLY X CA 1
ATOM 2218 C C . GLY A 1 302 ? 13.045 10.010 8.720 1.00 13.30 603 GLY X C 1
ATOM 2219 O O . GLY A 1 302 ? 12.358 10.544 9.618 1.00 13.69 603 GLY X O 1
ATOM 2220 N N . VAL A 1 303 ? 14.292 9.579 8.926 1.00 14.11 604 VAL X N 1
ATOM 2221 C CA . VAL A 1 303 ? 14.958 9.764 10.219 1.00 14.45 604 VAL X CA 1
ATOM 2222 C C . VAL A 1 303 ? 15.462 11.191 10.404 1.00 15.20 604 VAL X C 1
ATOM 2223 O O . VAL A 1 303 ? 15.733 11.905 9.419 1.00 15.44 604 VAL X O 1
ATOM 2227 N N . GLY A 1 304 ? 15.583 11.595 11.662 1.00 14.17 605 GLY X N 1
ATOM 2228 C CA . GLY A 1 304 ? 16.316 12.822 12.010 1.00 15.04 605 GLY X CA 1
ATOM 2229 C C . GLY A 1 304 ? 17.698 12.409 12.466 1.00 15.81 605 GLY X C 1
ATOM 2230 O O . GLY A 1 304 ? 17.848 11.418 13.177 1.00 16.64 605 GLY X O 1
ATOM 2231 N N . VAL A 1 305 ? 18.713 13.143 12.031 1.00 15.31 606 VAL X N 1
ATOM 2232 C CA A VAL A 1 305 ? 20.108 12.781 12.312 0.50 15.67 606 VAL X CA 1
ATOM 2233 C CA B VAL A 1 305 ? 20.087 12.775 12.349 0.50 15.68 606 VAL X CA 1
ATOM 2234 C C . VAL A 1 305 ? 20.935 14.009 12.618 1.00 15.64 606 VAL X C 1
ATOM 2235 O O . VAL A 1 305 ? 20.754 15.058 11.984 1.00 16.22 606 VAL X O 1
ATOM 2242 N N . ALA A 1 306 ? 21.839 13.874 13.587 1.00 15.11 607 ALA X N 1
ATOM 2243 C CA . ALA A 1 306 ? 22.757 14.938 13.923 1.00 15.24 607 ALA X CA 1
ATOM 2244 C C . ALA A 1 306 ? 23.948 14.365 14.675 1.00 15.94 607 ALA X C 1
ATOM 2245 O O . ALA A 1 306 ? 23.914 13.217 15.131 1.00 15.78 607 ALA X O 1
ATOM 2247 N N . VAL A 1 307 ? 24.989 15.174 14.815 1.00 15.95 608 VAL X N 1
ATOM 2248 C CA . VAL A 1 307 ? 26.243 14.733 15.406 1.00 16.64 608 VAL X CA 1
ATOM 2249 C C . VAL A 1 307 ? 26.613 15.643 16.570 1.00 16.64 608 VAL X C 1
ATOM 2250 O O . VAL A 1 307 ? 26.596 16.876 16.435 1.00 16.56 608 VAL X O 1
ATOM 2254 N N . THR A 1 308 ? 26.964 15.030 17.699 1.00 17.00 609 THR X N 1
ATOM 2255 C CA . THR A 1 308 ? 27.526 15.775 18.830 1.00 18.33 609 THR X CA 1
ATOM 2256 C C . THR A 1 308 ? 28.341 14.863 19.743 1.00 18.31 609 THR X C 1
ATOM 2257 O O . THR A 1 308 ? 28.208 13.637 19.674 1.00 18.42 609 THR X O 1
ATOM 2262 N N . ALA B 2 1 ? -14.410 10.069 4.718 1.00 17.55 69 ALA P N 1
ATOM 2263 C CA . ALA B 2 1 ? -15.770 9.613 5.159 1.00 16.37 69 ALA P CA 1
ATOM 2264 C C . ALA B 2 1 ? -16.116 8.219 4.639 1.00 15.80 69 ALA P C 1
ATOM 2265 O O . ALA B 2 1 ? -17.042 7.579 5.141 1.00 15.22 69 ALA P O 1
ATOM 2267 N N . PHE B 2 2 ? -15.363 7.759 3.639 1.00 15.26 70 PHE P N 1
ATOM 2268 C CA . PHE B 2 2 ? -15.661 6.497 2.967 1.00 15.28 70 PHE P CA 1
ATOM 2269 C C . PHE B 2 2 ? -14.718 5.348 3.324 1.00 15.19 70 PHE P C 1
ATOM 2270 O O . PHE B 2 2 ? -14.768 4.296 2.687 1.00 15.14 70 PHE P O 1
ATOM 2278 N N . PHE B 2 3 ? -13.885 5.538 4.347 1.00 13.94 71 PHE P N 1
ATOM 2279 C CA . PHE B 2 3 ? -12.903 4.518 4.759 1.00 14.14 71 PHE P CA 1
ATOM 2280 C C . PHE B 2 3 ? -12.055 4.019 3.587 1.00 14.10 71 PHE P C 1
ATOM 2281 O O . PHE B 2 3 ? -11.873 2.819 3.385 1.00 14.63 71 PHE P O 1
ATOM 2289 N N . ALA B 2 4 ? -11.518 4.968 2.832 1.00 14.69 72 ALA P N 1
ATOM 2290 C CA . ALA B 2 4 ? -10.722 4.673 1.662 1.00 14.99 72 ALA P CA 1
ATOM 2291 C C . ALA B 2 4 ? -9.447 3.912 2.004 1.00 14.94 72 ALA P C 1
ATOM 2292 O O . ALA B 2 4 ? -8.876 4.073 3.082 1.00 15.21 72 ALA P O 1
ATOM 2294 N N . GLN B 2 5 ? -9.005 3.096 1.059 1.00 15.49 73 GLN P N 1
ATOM 2295 C CA . GLN B 2 5 ? -7.713 2.421 1.148 1.00 15.74 73 GLN P CA 1
ATOM 2296 C C . GLN B 2 5 ? -6.579 3.445 1.288 1.00 16.02 73 GLN P C 1
ATOM 2297 O O . GLN B 2 5 ? -6.672 4.568 0.761 1.00 16.08 73 GLN P O 1
ATOM 2303 N N . LEU B 2 6 ? -5.525 3.051 1.999 1.00 16.51 74 LEU P N 1
ATOM 2304 C CA . LEU B 2 6 ? -4.339 3.903 2.140 1.00 18.01 74 LEU P CA 1
ATOM 2305 C C . LEU B 2 6 ? -3.588 4.049 0.818 1.00 18.44 74 LEU P C 1
ATOM 2306 O O . LEU B 2 6 ? -3.612 3.149 -0.029 1.00 18.96 74 LEU P O 1
ATOM 2311 N N . GLN B 2 7 ? -2.901 5.186 0.679 1.00 19.14 75 GLN P N 1
ATOM 2312 C CA A GLN B 2 7 ? -2.105 5.479 -0.510 0.50 20.04 75 GLN P CA 1
ATOM 2313 C CA B GLN B 2 7 ? -2.107 5.480 -0.510 0.50 20.04 75 GLN P CA 1
ATOM 2314 C C . GLN B 2 7 ? -0.632 5.564 -0.133 1.00 20.10 75 GLN P C 1
ATOM 2315 O O . GLN B 2 7 ? -0.289 6.104 0.924 1.00 20.72 75 GLN P O 1
ATOM 2326 N N . LEU B 2 8 ? 0.218 5.028 -1.006 1.00 20.35 76 LEU P N 1
ATOM 2327 C CA . LEU B 2 8 ? 1.668 4.997 -0.840 1.00 20.28 76 LEU P CA 1
ATOM 2328 C C . LEU B 2 8 ? 2.293 6.340 -1.203 1.00 19.47 76 LEU P C 1
ATOM 2329 O O . LEU B 2 8 ? 1.984 6.912 -2.247 1.00 20.05 76 LEU P O 1
ATOM 2334 N N . ASP B 2 9 ? 3.166 6.844 -0.328 1.00 17.83 77 ASP P N 1
ATOM 2335 C CA . ASP B 2 9 ? 3.960 8.028 -0.641 1.00 16.74 77 ASP P CA 1
ATOM 2336 C C . ASP B 2 9 ? 5.181 7.555 -1.415 1.00 16.26 77 ASP P C 1
ATOM 2337 O O . ASP B 2 9 ? 5.972 6.772 -0.887 1.00 15.63 77 ASP P O 1
ATOM 2342 N N . GLU B 2 10 ? 5.340 8.025 -2.654 1.00 15.11 78 GLU P N 1
ATOM 2343 C CA . GLU B 2 10 ? 6.407 7.521 -3.533 1.00 15.13 78 GLU P CA 1
ATOM 2344 C C . GLU B 2 10 ? 7.796 7.904 -3.053 1.00 14.57 78 GLU P C 1
ATOM 2345 O O . GLU B 2 10 ? 8.783 7.265 -3.429 1.00 15.07 78 GLU P O 1
ATOM 2347 N N . GLU B 2 11 ? 7.874 8.948 -2.235 1.00 14.38 79 GLU P N 1
ATOM 2348 C CA . GLU B 2 11 ? 9.165 9.471 -1.783 1.00 13.82 79 GLU P CA 1
ATOM 2349 C C . GLU B 2 11 ? 9.618 8.905 -0.437 1.00 13.22 79 GLU P C 1
ATOM 2350 O O . GLU B 2 11 ? 10.813 8.709 -0.209 1.00 13.81 79 GLU P O 1
ATOM 2356 N N . THR B 2 12 ? 8.664 8.667 0.463 1.00 12.00 80 THR P N 1
ATOM 2357 C CA . THR B 2 12 ? 9.012 8.265 1.827 1.00 12.07 80 THR P CA 1
ATOM 2358 C C . THR B 2 12 ? 8.662 6.809 2.092 1.00 11.64 80 THR P C 1
ATOM 2359 O O . THR B 2 12 ? 9.143 6.216 3.064 1.00 12.33 80 THR P O 1
ATOM 2363 N N . GLY B 2 13 ? 7.767 6.267 1.265 1.00 11.98 81 GLY P N 1
ATOM 2364 C CA . GLY B 2 13 ? 7.289 4.908 1.463 1.00 12.18 81 GLY P CA 1
A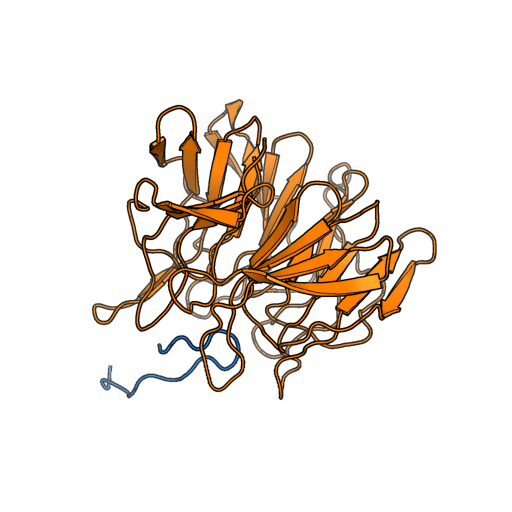TOM 2365 C C . GLY B 2 13 ? 6.206 4.780 2.518 1.00 13.50 81 GLY P C 1
ATOM 2366 O O . GLY B 2 13 ? 5.691 3.682 2.757 1.00 13.67 81 GLY P O 1
ATOM 2367 N N . GLU B 2 14 ? 5.830 5.888 3.159 1.00 13.55 82 GLU P N 1
ATOM 2368 C CA . GLU B 2 14 ? 4.736 5.837 4.144 1.00 14.86 82 GLU P CA 1
ATOM 2369 C C . GLU B 2 14 ? 3.385 5.617 3.474 1.00 16.06 82 GLU P C 1
ATOM 2370 O O . GLU B 2 14 ? 3.155 6.078 2.353 1.00 16.15 82 GLU P O 1
ATOM 2376 N N . PHE B 2 15 ? 2.488 4.919 4.175 1.00 19.17 83 PHE P N 1
ATOM 2377 C CA . PHE B 2 15 ? 1.114 4.776 3.701 1.00 21.34 83 PHE P CA 1
ATOM 2378 C C . PHE B 2 15 ? 0.240 5.663 4.543 1.00 23.08 83 PHE P C 1
ATOM 2379 O O . PHE B 2 15 ? 0.388 5.699 5.771 1.00 23.82 83 PHE P O 1
ATOM 2387 N N . LEU B 2 16 ? -0.675 6.367 3.874 1.00 24.58 84 LEU P N 1
ATOM 2388 C CA . LEU B 2 16 ? -1.570 7.322 4.514 1.00 26.56 84 LEU P CA 1
ATOM 2389 C C . LEU B 2 16 ? -2.951 7.281 3.857 1.00 27.17 84 LEU P C 1
ATOM 2390 O O . LEU B 2 16 ? -3.073 7.123 2.637 1.00 27.78 84 LEU P O 1
#

Nearest PDB structures (foldseek):
  7c60-assembly1_A  TM=1.001E+00  e=3.484E-51  Mus musculus
  8ehv-assembly2_B  TM=9.999E-01  e=1.902E-48  Homo sapiens
  8p2u-assembly1_A  TM=9.816E-01  e=6.002E-35  synthetic construct
  6hrl-assembly2_B  TM=9.766E-01  e=4.577E-32  Homo sapiens
  6ttk-assembly3_C  TM=9.714E-01  e=4.750E-31  Homo sapiens